Protein AF-A0AAX1NA82-F1 (afdb_monomer_lite)

Structure (mmCIF, N/CA/C/O backbone):
data_AF-A0AAX1NA82-F1
#
_entry.id   AF-A0AAX1NA82-F1
#
loop_
_atom_site.group_PDB
_atom_site.id
_atom_site.type_symbol
_atom_site.label_atom_id
_atom_site.label_alt_id
_atom_site.label_comp_id
_atom_site.label_asym_id
_atom_site.label_entity_id
_atom_site.label_seq_id
_atom_site.pdbx_PDB_ins_code
_atom_site.Cartn_x
_atom_site.Cartn_y
_atom_site.Cartn_z
_atom_site.occupancy
_atom_site.B_iso_or_equiv
_atom_site.auth_seq_id
_atom_site.auth_comp_id
_atom_site.auth_asym_id
_atom_site.auth_atom_id
_atom_site.pdbx_PDB_model_num
ATOM 1 N N . MET A 1 1 ? 18.705 -7.610 -5.217 1.00 53.19 1 MET A N 1
ATOM 2 C CA . MET A 1 1 ? 18.387 -7.081 -3.863 1.00 53.19 1 MET A CA 1
ATOM 3 C C . MET A 1 1 ? 17.719 -5.702 -3.925 1.00 53.19 1 MET A C 1
ATOM 5 O O . MET A 1 1 ? 16.653 -5.565 -3.349 1.00 53.19 1 MET A O 1
ATOM 9 N N . ILE A 1 2 ? 18.254 -4.734 -4.688 1.00 55.97 2 ILE A N 1
ATOM 10 C CA . ILE A 1 2 ? 17.677 -3.380 -4.901 1.00 55.97 2 ILE A CA 1
ATOM 11 C C . ILE A 1 2 ? 16.217 -3.419 -5.399 1.00 55.97 2 ILE A C 1
ATOM 13 O O . ILE A 1 2 ? 15.363 -2.689 -4.914 1.00 55.97 2 ILE A O 1
ATOM 17 N N . TRP A 1 3 ? 15.878 -4.344 -6.297 1.00 56.97 3 TRP A N 1
ATOM 18 C CA . TRP A 1 3 ? 14.503 -4.471 -6.796 1.00 56.97 3 TRP A CA 1
ATOM 19 C C . TRP A 1 3 ? 13.549 -5.116 -5.800 1.00 56.97 3 TRP A C 1
ATOM 21 O O . TRP A 1 3 ? 12.417 -4.676 -5.691 1.00 56.97 3 TRP A O 1
ATOM 31 N N . ALA A 1 4 ? 14.012 -6.092 -5.013 1.00 55.12 4 ALA A N 1
ATOM 32 C CA . ALA A 1 4 ? 13.252 -6.623 -3.880 1.00 55.12 4 ALA A CA 1
ATOM 33 C C . ALA A 1 4 ? 12.904 -5.511 -2.881 1.00 55.12 4 ALA A C 1
ATOM 35 O O . ALA A 1 4 ? 11.808 -5.514 -2.328 1.00 55.12 4 ALA A O 1
ATOM 36 N N . LEU A 1 5 ? 13.810 -4.540 -2.710 1.00 55.19 5 LEU A N 1
ATOM 37 C CA . LEU A 1 5 ? 13.527 -3.313 -1.980 1.00 55.19 5 LEU A CA 1
ATOM 38 C C . LEU A 1 5 ? 12.474 -2.488 -2.725 1.00 55.19 5 LEU A C 1
ATOM 40 O O . LEU A 1 5 ? 11.487 -2.162 -2.106 1.00 55.19 5 LEU A O 1
ATOM 44 N N . LEU A 1 6 ? 12.557 -2.261 -4.036 1.00 59.47 6 LEU A N 1
ATOM 45 C CA . LEU A 1 6 ? 11.527 -1.554 -4.828 1.00 59.47 6 LEU A CA 1
ATOM 46 C C . LEU A 1 6 ? 10.119 -2.197 -4.795 1.00 59.47 6 LEU A C 1
ATOM 48 O O . LEU A 1 6 ? 9.110 -1.497 -4.721 1.00 59.47 6 LEU A O 1
ATOM 52 N N . PHE A 1 7 ? 10.029 -3.527 -4.755 1.00 59.56 7 PHE A N 1
ATOM 53 C CA . PHE A 1 7 ? 8.770 -4.245 -4.518 1.00 59.56 7 PHE A CA 1
ATOM 54 C C . PHE A 1 7 ? 8.306 -4.123 -3.078 1.00 59.56 7 PHE A C 1
ATOM 56 O O . PHE A 1 7 ? 7.131 -3.846 -2.837 1.00 59.56 7 PHE A O 1
ATOM 63 N N . ALA A 1 8 ? 9.223 -4.312 -2.123 1.00 57.56 8 ALA A N 1
ATOM 64 C CA . ALA A 1 8 ? 8.934 -4.042 -0.729 1.00 57.56 8 ALA A CA 1
ATOM 65 C C . ALA A 1 8 ? 8.399 -2.620 -0.613 1.00 57.56 8 ALA A C 1
ATOM 67 O O . ALA A 1 8 ? 7.366 -2.466 -0.010 1.00 57.56 8 ALA A O 1
ATOM 68 N N . LEU A 1 9 ? 8.963 -1.637 -1.311 1.00 57.47 9 LEU A N 1
ATOM 69 C CA . LEU A 1 9 ? 8.537 -0.247 -1.323 1.00 57.47 9 LEU A CA 1
ATOM 70 C C . LEU A 1 9 ? 7.097 -0.077 -1.807 1.00 57.47 9 LEU A C 1
ATOM 72 O O . LEU A 1 9 ? 6.332 0.558 -1.105 1.00 57.47 9 LEU A O 1
ATOM 76 N N . ILE A 1 10 ? 6.643 -0.697 -2.894 1.00 59.88 10 ILE A N 1
ATOM 77 C CA . ILE A 1 10 ? 5.229 -0.594 -3.331 1.00 59.88 10 ILE A CA 1
ATOM 78 C C . ILE A 1 10 ? 4.259 -1.216 -2.299 1.00 59.88 10 ILE A C 1
ATOM 80 O O . ILE A 1 10 ? 3.172 -0.692 -2.038 1.00 59.88 10 ILE A O 1
ATOM 84 N N . PHE A 1 11 ? 4.661 -2.303 -1.635 1.00 55.28 11 PHE A N 1
ATOM 85 C CA . PHE A 1 11 ? 3.815 -3.016 -0.664 1.00 55.28 11 PHE A CA 1
ATOM 86 C C . PHE A 1 11 ? 4.025 -2.606 0.810 1.00 55.28 11 PHE A C 1
ATOM 88 O O . PHE A 1 11 ? 3.185 -2.917 1.652 1.00 55.28 11 PHE A O 1
ATOM 95 N N . SER A 1 12 ? 5.109 -1.893 1.116 1.00 48.09 12 SER A N 1
ATOM 96 C CA . SER A 1 12 ? 5.526 -1.387 2.430 1.00 48.09 12 SER A CA 1
ATOM 97 C C . SER A 1 12 ? 5.425 0.128 2.526 1.00 48.09 12 SER A C 1
ATOM 99 O O . SER A 1 12 ? 5.459 0.639 3.626 1.00 48.09 12 SER A O 1
ATOM 101 N N . SER A 1 13 ? 5.264 0.869 1.430 1.00 41.88 13 SER A N 1
ATOM 102 C CA . SER A 1 13 ? 4.823 2.276 1.446 1.00 41.88 13 SER A CA 1
ATOM 103 C C . SER A 1 13 ? 3.317 2.417 1.259 1.00 41.88 13 SER A C 1
ATOM 105 O O . SER A 1 13 ? 2.713 3.368 1.727 1.00 41.88 13 SER A O 1
ATOM 107 N N . SER A 1 14 ? 2.653 1.385 0.739 1.00 43.34 14 SER A N 1
ATOM 108 C CA . SER A 1 14 ? 1.236 1.184 1.043 1.00 43.34 14 SER A CA 1
ATOM 109 C C . SER A 1 14 ? 1.021 0.703 2.487 1.00 43.34 14 SER A C 1
ATOM 111 O O . SER A 1 14 ? -0.084 0.273 2.808 1.00 43.34 14 SER A O 1
ATOM 113 N N . SER A 1 15 ? 2.062 0.781 3.334 1.00 41.59 15 SER A N 1
ATOM 114 C CA . SER A 1 15 ? 1.953 0.919 4.780 1.00 41.59 15 SER A CA 1
ATOM 115 C C . SER A 1 15 ? 1.548 2.372 5.143 1.00 41.59 15 SER A C 1
ATOM 117 O O . SER A 1 15 ? 2.039 3.008 6.055 1.00 41.59 15 SER A O 1
ATOM 119 N N . SER A 1 16 ? 0.515 2.950 4.540 1.00 49.69 16 SER A N 1
ATOM 120 C CA . SER A 1 16 ? -0.583 3.213 5.474 1.00 49.69 16 SER A CA 1
ATOM 121 C C . SER A 1 16 ? -0.949 1.878 6.105 1.00 49.69 16 SER A C 1
ATOM 123 O O . SER A 1 16 ? -1.000 0.863 5.418 1.00 49.69 16 SER A O 1
ATOM 125 N N . THR A 1 17 ? -1.269 1.805 7.378 1.00 60.19 17 THR A N 1
ATOM 126 C CA . THR A 1 17 ? -1.859 0.581 7.929 1.00 60.19 17 THR A CA 1
ATOM 127 C C . THR A 1 17 ? -3.185 0.182 7.224 1.00 60.19 17 THR A C 1
ATOM 129 O O . THR A 1 17 ? -3.907 -0.677 7.724 1.00 60.19 17 THR A O 1
ATOM 132 N N . ASP A 1 18 ? -3.534 0.809 6.083 1.00 78.94 18 ASP A N 1
ATOM 133 C CA . ASP A 1 18 ? -4.832 0.924 5.443 1.00 78.94 18 ASP A CA 1
ATOM 134 C C . ASP A 1 18 ? -5.860 1.150 6.546 1.00 78.94 18 ASP A C 1
ATOM 136 O O . ASP A 1 18 ? -6.847 0.429 6.678 1.00 78.94 18 ASP A O 1
ATOM 140 N N . PHE A 1 19 ? -5.557 2.146 7.387 1.00 83.00 19 PHE A N 1
ATOM 141 C CA . PHE A 1 19 ? -6.346 2.561 8.541 1.00 83.00 19 PHE A CA 1
ATOM 142 C C . PHE A 1 19 ? -6.426 1.517 9.678 1.00 83.00 19 PHE A C 1
ATOM 144 O O . PHE A 1 19 ? -7.263 1.627 10.575 1.00 83.00 19 PHE A O 1
ATOM 151 N N . ALA A 1 20 ? -5.550 0.503 9.711 1.00 84.31 20 ALA A N 1
ATOM 152 C CA . ALA A 1 20 ? -5.368 -0.345 10.890 1.00 84.31 20 ALA A CA 1
ATOM 153 C C . ALA A 1 20 ? -4.587 0.391 11.988 1.00 84.31 20 ALA A C 1
ATOM 155 O O . ALA A 1 20 ? -3.364 0.446 11.993 1.00 84.31 20 ALA A O 1
ATOM 156 N N . ILE A 1 21 ? -5.299 0.894 12.986 1.00 85.69 21 ILE A N 1
ATOM 157 C CA . ILE A 1 21 ? -4.695 1.599 14.120 1.00 85.69 21 ILE A CA 1
ATOM 158 C C . ILE A 1 21 ? -3.730 0.674 14.904 1.00 85.69 21 ILE A C 1
ATOM 160 O O . ILE A 1 21 ? -4.162 -0.387 15.391 1.00 85.69 21 ILE A O 1
ATOM 164 N N . PRO A 1 22 ? -2.443 1.048 15.062 1.00 82.38 22 PRO A N 1
ATOM 165 C CA . PRO A 1 22 ? -1.499 0.338 15.921 1.00 82.38 22 PRO A CA 1
ATOM 166 C C . PRO A 1 22 ? -1.988 0.284 17.368 1.00 82.38 22 PRO A C 1
ATOM 168 O O . PRO A 1 22 ? -2.601 1.218 17.870 1.00 82.38 22 PRO A O 1
ATOM 171 N N . ASN A 1 23 ? -1.741 -0.830 18.059 1.00 86.19 23 ASN A N 1
ATOM 172 C CA . ASN A 1 23 ? -2.084 -0.992 19.478 1.00 86.19 23 ASN A CA 1
ATOM 173 C C . ASN A 1 23 ? -3.565 -0.755 19.850 1.00 86.19 23 ASN A C 1
ATOM 175 O O . ASN A 1 23 ? -3.875 -0.718 21.038 1.00 86.19 23 ASN A O 1
ATOM 179 N N . TYR A 1 24 ? -4.496 -0.697 18.886 1.00 91.56 24 TYR A N 1
ATOM 180 C CA . TYR A 1 24 ? -5.895 -0.313 19.126 1.00 91.56 24 TYR A CA 1
ATOM 181 C C . TYR A 1 24 ? -6.563 -1.080 20.275 1.00 91.56 24 TYR A C 1
ATOM 183 O O . TYR A 1 24 ? -7.176 -0.480 21.148 1.00 91.56 24 TYR A O 1
ATOM 191 N N . GLN A 1 25 ? -6.359 -2.399 20.357 1.00 93.94 25 GLN A N 1
ATOM 192 C CA . GLN A 1 25 ? -6.894 -3.207 21.459 1.00 93.94 25 GLN A CA 1
ATOM 193 C C . GLN A 1 25 ? -6.395 -2.752 22.838 1.00 93.94 25 GLN A C 1
ATOM 195 O O . GLN A 1 25 ? -7.177 -2.650 23.774 1.00 93.94 25 GLN A O 1
ATOM 200 N N . LYS A 1 26 ? -5.106 -2.422 22.952 1.00 95.19 26 LYS A N 1
ATOM 201 C CA . LYS A 1 26 ? -4.508 -1.916 24.192 1.00 95.19 26 LYS A CA 1
ATOM 202 C C . LYS A 1 26 ? -5.061 -0.536 24.552 1.00 95.19 26 LYS A C 1
ATOM 204 O O . LYS A 1 26 ? -5.224 -0.250 25.735 1.00 95.19 26 LYS A O 1
ATOM 209 N N . ILE A 1 27 ? -5.347 0.304 23.553 1.00 95.00 27 ILE A N 1
ATOM 210 C CA . ILE A 1 27 ? -6.001 1.605 23.752 1.00 95.00 27 ILE A CA 1
ATOM 211 C C . ILE A 1 27 ? -7.407 1.380 24.325 1.00 95.00 27 ILE A C 1
ATOM 213 O O . ILE A 1 27 ? -7.721 1.902 25.393 1.00 95.00 27 ILE A O 1
ATOM 217 N N . ILE A 1 28 ? -8.209 0.516 23.696 1.00 96.50 28 ILE A N 1
ATOM 218 C CA . ILE A 1 28 ? -9.555 0.156 24.170 1.00 96.50 28 ILE A CA 1
ATOM 219 C C . ILE A 1 28 ? -9.528 -0.410 25.594 1.00 96.50 28 ILE A C 1
ATOM 221 O O . ILE A 1 28 ? -10.299 0.023 26.451 1.00 96.50 28 ILE A O 1
ATOM 225 N N . ASP A 1 29 ? -8.617 -1.339 25.881 1.00 96.25 29 ASP A N 1
ATOM 226 C CA . ASP A 1 29 ? -8.523 -1.975 27.195 1.00 96.25 29 ASP A CA 1
ATOM 227 C C . ASP A 1 29 ? -8.198 -0.980 28.318 1.00 96.25 29 ASP A C 1
ATOM 229 O O . ASP A 1 29 ? -8.607 -1.201 29.462 1.00 96.25 29 ASP A O 1
ATOM 233 N N . LYS A 1 30 ? -7.503 0.118 28.003 1.00 96.25 30 LYS A N 1
ATOM 234 C CA . LYS A 1 30 ? -7.173 1.185 28.954 1.00 96.25 30 LYS A CA 1
ATOM 235 C C . LYS A 1 30 ? -8.272 2.234 29.099 1.00 96.25 30 LYS A C 1
ATOM 237 O O . LYS A 1 30 ? -8.481 2.706 30.209 1.00 96.25 30 LYS A O 1
ATOM 242 N N . LYS A 1 31 ? -8.897 2.646 27.992 1.00 96.06 31 LYS A N 1
ATOM 243 C CA . LYS A 1 31 ? -9.733 3.858 27.945 1.00 96.06 31 LYS A CA 1
ATOM 244 C C . LYS A 1 31 ? -11.232 3.586 28.057 1.00 96.06 31 LYS A C 1
ATOM 246 O O . LYS A 1 31 ? -11.957 4.484 28.451 1.00 96.06 31 LYS A O 1
ATOM 251 N N . VAL A 1 32 ? -11.695 2.374 27.737 1.00 96.06 32 VAL A N 1
ATOM 252 C CA . VAL A 1 32 ? -13.108 1.999 27.902 1.00 96.06 32 VAL A CA 1
ATOM 253 C C . VAL A 1 32 ? -13.325 1.448 29.307 1.00 96.06 32 VAL A C 1
ATOM 255 O O . VAL A 1 32 ? -12.696 0.459 29.702 1.00 96.06 32 VAL A O 1
ATOM 258 N N . GLU A 1 33 ? -14.227 2.048 30.074 1.00 93.88 33 GLU A N 1
ATOM 259 C CA . GLU A 1 33 ? -14.462 1.663 31.470 1.00 93.88 33 GLU A CA 1
ATOM 260 C C . GLU A 1 33 ? -15.417 0.472 31.571 1.00 93.88 33 GLU A C 1
ATOM 262 O O . GLU A 1 33 ? -15.193 -0.487 32.323 1.00 93.88 33 GLU A O 1
ATOM 267 N N . ASN A 1 34 ? -16.481 0.490 30.764 1.00 96.06 34 ASN A N 1
ATOM 268 C CA . ASN A 1 34 ? -17.522 -0.523 30.821 1.00 96.06 34 ASN A CA 1
ATOM 269 C C . ASN A 1 34 ? -17.000 -1.894 30.349 1.00 96.06 34 ASN A C 1
ATOM 271 O O . ASN A 1 34 ? -16.662 -2.102 29.182 1.00 96.06 34 ASN A O 1
ATOM 275 N N . LYS A 1 35 ? -17.004 -2.885 31.253 1.00 95.56 35 LYS A N 1
ATOM 276 C CA . LYS A 1 35 ? -16.532 -4.252 30.962 1.00 95.56 35 LYS A CA 1
ATOM 277 C C . LYS A 1 35 ? -17.305 -4.944 29.830 1.00 95.56 35 LYS A C 1
ATOM 279 O O . LYS A 1 35 ? -16.706 -5.725 29.091 1.00 95.56 35 LYS A O 1
ATOM 284 N N . LYS A 1 36 ? -18.616 -4.699 29.691 1.00 96.44 36 LYS A N 1
ATOM 285 C CA . LYS A 1 36 ? -19.433 -5.282 28.611 1.00 96.44 36 LYS A CA 1
ATOM 286 C C . LYS A 1 36 ? -19.079 -4.646 27.267 1.00 96.44 36 LYS A C 1
ATOM 288 O O . LYS A 1 36 ? -18.817 -5.395 26.328 1.00 96.44 36 LYS A O 1
ATOM 293 N N . SER A 1 37 ? -18.986 -3.316 27.205 1.00 96.31 37 SER A N 1
ATOM 294 C CA . SER A 1 37 ? -18.540 -2.584 26.010 1.00 96.31 37 SER A CA 1
ATOM 295 C C . SER A 1 37 ? -17.151 -3.031 25.570 1.00 96.31 37 SER A C 1
ATOM 297 O O . SER A 1 37 ? -16.966 -3.454 24.434 1.00 96.31 37 SER A O 1
ATOM 299 N N . LYS A 1 38 ? -16.192 -3.077 26.501 1.00 97.00 38 LYS A N 1
ATOM 300 C CA . LYS A 1 38 ? -14.829 -3.565 26.248 1.00 97.00 38 LYS A CA 1
ATOM 301 C C . LYS A 1 38 ? -14.812 -4.976 25.663 1.00 97.00 38 LYS A C 1
ATOM 303 O O . LYS A 1 38 ? -14.117 -5.234 24.685 1.00 97.00 38 LYS A O 1
ATOM 308 N N . LYS A 1 39 ? -15.607 -5.899 26.219 1.00 97.06 39 LYS A N 1
ATOM 309 C CA . LYS A 1 39 ? -15.721 -7.271 25.696 1.00 97.06 39 LYS A CA 1
ATOM 310 C C . LYS A 1 39 ? -16.318 -7.301 24.283 1.00 97.06 39 LYS A C 1
ATOM 312 O O . LYS A 1 39 ? -15.847 -8.086 23.462 1.00 97.06 39 LYS A O 1
ATOM 317 N N . ALA A 1 40 ? -17.324 -6.471 24.002 1.00 97.25 40 ALA A N 1
ATOM 318 C CA . ALA A 1 40 ? -17.931 -6.361 22.676 1.00 97.25 40 ALA A CA 1
ATOM 319 C C . ALA A 1 40 ? -16.927 -5.827 21.641 1.00 97.25 40 ALA A C 1
ATOM 321 O O . ALA A 1 40 ? -16.701 -6.475 20.620 1.00 97.25 40 ALA A O 1
ATOM 322 N N . ILE A 1 41 ? -16.229 -4.734 21.956 1.00 97.00 41 ILE A N 1
ATOM 323 C CA . ILE A 1 41 ? -15.194 -4.146 21.094 1.00 97.00 41 ILE A CA 1
ATOM 324 C C . ILE A 1 41 ? -14.053 -5.140 20.850 1.00 97.00 41 ILE A C 1
ATOM 326 O O . ILE A 1 41 ? -13.642 -5.367 19.715 1.00 97.00 41 ILE A O 1
ATOM 330 N N . ASN A 1 42 ? -13.575 -5.819 21.895 1.00 96.06 42 ASN A N 1
ATOM 331 C CA . ASN A 1 42 ? -12.511 -6.814 21.764 1.00 96.06 42 ASN A CA 1
ATOM 332 C C . ASN A 1 42 ? -12.899 -7.992 20.859 1.00 96.06 42 ASN A C 1
ATOM 334 O O . ASN A 1 42 ? -12.029 -8.551 20.184 1.00 96.06 42 ASN A O 1
ATOM 338 N N . LYS A 1 43 ? -14.188 -8.350 20.798 1.00 96.12 43 LYS A N 1
ATOM 339 C CA . LYS A 1 43 ? -14.696 -9.334 19.836 1.00 96.12 43 LYS A CA 1
ATOM 340 C C . LYS A 1 43 ? -14.600 -8.803 18.401 1.00 96.12 43 LYS A C 1
ATOM 342 O O . LYS A 1 43 ? -14.031 -9.497 17.562 1.00 96.12 43 LYS A O 1
ATOM 347 N N . ILE A 1 44 ? -15.045 -7.568 18.153 1.00 96.25 44 ILE A N 1
ATOM 348 C CA . ILE A 1 44 ? -14.948 -6.893 16.842 1.00 96.25 44 ILE A CA 1
ATOM 349 C C . ILE A 1 44 ? -13.485 -6.837 16.369 1.00 96.25 44 ILE A C 1
ATOM 351 O O . ILE A 1 44 ? -13.166 -7.210 15.240 1.00 96.25 44 ILE A O 1
ATOM 355 N N . ILE A 1 45 ? -12.563 -6.444 17.254 1.00 94.62 45 ILE A N 1
ATOM 356 C CA . ILE A 1 45 ? -11.126 -6.393 16.947 1.00 94.62 45 ILE A CA 1
ATOM 357 C C . ILE A 1 45 ? -10.578 -7.789 16.613 1.00 94.62 45 ILE A C 1
ATOM 359 O O . ILE A 1 45 ? -9.769 -7.935 15.694 1.00 94.62 45 ILE A O 1
ATOM 363 N N . SER A 1 46 ? -10.992 -8.821 17.353 1.00 93.56 46 SER A N 1
ATOM 364 C CA . SER A 1 46 ? -10.558 -10.204 17.123 1.00 93.56 46 SER A CA 1
ATOM 365 C C . SER A 1 46 ? -11.028 -10.745 15.769 1.00 93.56 46 SER A C 1
ATOM 367 O O . SER A 1 46 ? -10.252 -11.383 15.056 1.00 93.56 46 SER A O 1
ATOM 369 N N . GLU A 1 47 ? -12.269 -10.450 15.381 1.00 91.81 47 GLU A N 1
ATOM 370 C CA . GLU A 1 47 ? -12.802 -10.783 14.056 1.00 91.81 47 GLU A CA 1
ATOM 371 C C . GLU A 1 47 ? -11.985 -10.089 12.959 1.00 91.81 47 GLU A C 1
ATOM 373 O O . GLU A 1 47 ? -11.479 -10.756 12.054 1.00 91.81 47 GLU A O 1
ATOM 378 N N . GLY A 1 48 ? -11.726 -8.785 13.110 1.00 89.75 48 GLY A N 1
ATOM 379 C CA . GLY A 1 48 ? -10.851 -8.030 12.213 1.00 89.75 48 GLY A CA 1
ATOM 380 C C . GLY A 1 48 ? -9.455 -8.647 12.079 1.00 89.75 48 GLY A C 1
ATOM 381 O O . GLY A 1 48 ? -8.960 -8.817 10.967 1.00 89.75 48 GLY A O 1
ATOM 382 N N . LYS A 1 49 ? -8.822 -9.067 13.184 1.00 88.25 49 LYS A N 1
ATOM 383 C CA . LYS A 1 49 ? -7.497 -9.722 13.164 1.00 88.25 49 LYS A CA 1
ATOM 384 C C . LYS A 1 49 ? -7.463 -10.974 12.281 1.00 88.25 49 LYS A C 1
ATOM 386 O O . LYS A 1 49 ? -6.449 -11.206 11.622 1.00 88.25 49 LYS A O 1
ATOM 391 N N . SER A 1 50 ? -8.531 -11.771 12.259 1.00 88.19 50 SER A N 1
ATOM 392 C CA . SER A 1 50 ? -8.615 -12.957 11.396 1.00 88.19 50 SER A CA 1
ATOM 393 C C . SER A 1 50 ? -8.617 -12.574 9.915 1.00 88.19 50 SER A C 1
ATOM 395 O O . SER A 1 50 ? -7.816 -13.120 9.154 1.00 88.19 50 SER A O 1
ATOM 397 N N . TYR A 1 51 ? -9.406 -11.565 9.532 1.00 88.44 51 TYR A N 1
ATOM 398 C CA . TYR A 1 51 ? -9.398 -11.018 8.169 1.00 88.44 51 TYR A CA 1
ATOM 399 C C . TYR A 1 51 ? -8.027 -10.459 7.776 1.00 88.44 51 TYR A C 1
ATOM 401 O O . TYR A 1 51 ? -7.522 -10.766 6.698 1.00 88.44 51 TYR A O 1
ATOM 409 N N . ARG A 1 52 ? -7.360 -9.709 8.668 1.00 85.75 52 ARG A N 1
ATOM 410 C CA . ARG A 1 52 ? -6.017 -9.161 8.392 1.00 85.75 52 ARG A CA 1
ATOM 411 C C . ARG A 1 52 ? -4.988 -10.258 8.102 1.00 85.75 52 ARG A C 1
ATOM 413 O O . ARG A 1 52 ? -4.162 -10.104 7.205 1.00 85.75 52 ARG A O 1
ATOM 420 N N . LYS A 1 53 ? -5.044 -11.383 8.827 1.00 87.00 53 LYS A N 1
ATOM 421 C CA . LYS A 1 53 ? -4.169 -12.543 8.575 1.00 87.00 53 LYS A CA 1
ATOM 422 C C . LYS A 1 53 ? -4.429 -13.173 7.208 1.00 87.00 53 LYS A C 1
ATOM 424 O O . LYS A 1 53 ? -3.486 -13.596 6.542 1.00 87.00 53 LYS A O 1
ATOM 429 N N . GLU A 1 54 ? -5.688 -13.272 6.793 1.00 88.62 54 GLU A N 1
ATOM 430 C CA . GLU A 1 54 ? -6.035 -13.793 5.470 1.00 88.62 54 GLU A CA 1
ATOM 431 C C . GLU A 1 54 ? -5.579 -12.845 4.356 1.00 88.62 54 GLU A C 1
ATOM 433 O O . GLU A 1 54 ? -4.941 -13.288 3.397 1.00 88.62 54 GLU A O 1
ATOM 438 N N . TYR A 1 55 ? -5.815 -11.543 4.528 1.00 89.75 55 TYR A N 1
ATOM 439 C CA . TYR A 1 55 ? -5.317 -10.505 3.633 1.00 89.75 55 TYR A CA 1
ATOM 440 C C . TYR A 1 55 ? -3.804 -10.621 3.432 1.00 89.75 55 TYR A C 1
ATOM 442 O O . TYR A 1 55 ? -3.358 -10.683 2.293 1.00 89.75 55 TYR A O 1
ATOM 450 N N . GLN A 1 56 ? -3.007 -10.751 4.500 1.00 84.94 56 GLN A N 1
ATOM 451 C CA . GLN A 1 56 ? -1.546 -10.873 4.384 1.00 84.94 56 GLN A CA 1
ATOM 452 C C . GLN A 1 56 ? -1.118 -12.061 3.508 1.00 84.94 56 GLN A C 1
ATOM 454 O O . GLN A 1 56 ? -0.169 -11.954 2.729 1.00 84.94 56 GLN A O 1
ATOM 459 N N . LYS A 1 57 ? -1.837 -13.190 3.583 1.00 86.56 57 LYS A N 1
ATOM 460 C CA . LYS A 1 57 ? -1.580 -14.353 2.719 1.00 86.56 57 LYS A CA 1
ATOM 461 C C . LYS A 1 57 ? -1.895 -14.048 1.256 1.00 86.56 57 LYS A C 1
ATOM 463 O O . LYS A 1 57 ? -1.111 -14.422 0.385 1.00 86.56 57 LYS A O 1
ATOM 468 N N . LYS A 1 58 ? -3.031 -13.397 0.980 1.00 89.38 58 LYS A N 1
ATOM 469 C CA . LYS A 1 58 ? -3.429 -12.994 -0.379 1.00 89.38 58 LYS A CA 1
ATOM 470 C C . LYS A 1 58 ? -2.465 -11.944 -0.939 1.00 89.38 58 LYS A C 1
ATOM 472 O O . LYS A 1 58 ? -1.973 -12.118 -2.048 1.00 89.38 58 LYS A O 1
ATOM 477 N N . ALA A 1 59 ? -2.118 -10.933 -0.147 1.00 85.25 59 ALA A N 1
ATOM 478 C CA . ALA A 1 59 ? -1.223 -9.844 -0.522 1.00 85.25 59 ALA A CA 1
ATOM 479 C C . ALA A 1 59 ? 0.152 -10.383 -0.913 1.00 85.25 59 ALA A C 1
ATOM 481 O O . ALA A 1 59 ? 0.628 -10.075 -1.997 1.00 85.25 59 ALA A O 1
ATOM 482 N N . LYS A 1 60 ? 0.725 -11.300 -0.118 1.00 83.62 60 LYS A N 1
ATOM 483 C CA . LYS A 1 60 ? 1.992 -11.965 -0.459 1.00 83.62 60 LYS A CA 1
ATOM 484 C C . LYS A 1 60 ? 1.944 -12.658 -1.826 1.00 83.62 60 LYS A C 1
ATOM 486 O O . LYS A 1 60 ? 2.907 -12.578 -2.583 1.00 83.62 60 LYS A O 1
ATOM 491 N N . LYS A 1 61 ? 0.834 -13.326 -2.165 1.00 86.69 61 LYS A N 1
ATOM 492 C CA . LYS A 1 61 ? 0.669 -13.953 -3.487 1.00 86.69 61 LYS A CA 1
ATOM 493 C C . LYS A 1 61 ? 0.634 -12.911 -4.604 1.00 86.69 61 LYS A C 1
ATOM 495 O O . LYS A 1 61 ? 1.321 -13.101 -5.601 1.00 86.69 61 LYS A O 1
ATOM 500 N N . GLN A 1 62 ? -0.117 -11.822 -4.423 1.00 87.31 62 GLN A N 1
ATOM 501 C CA . GLN A 1 62 ? -0.193 -10.762 -5.432 1.00 87.31 62 GLN A CA 1
ATOM 502 C C . GLN A 1 62 ? 1.148 -10.040 -5.608 1.00 87.31 62 GLN A C 1
ATOM 504 O O . GLN A 1 62 ? 1.555 -9.788 -6.735 1.00 87.31 62 GLN A O 1
ATOM 509 N N . THR A 1 63 ? 1.879 -9.785 -4.520 1.00 82.94 63 THR A N 1
ATOM 510 C CA . THR A 1 63 ? 3.239 -9.229 -4.563 1.00 82.94 63 THR A CA 1
ATOM 511 C C . THR A 1 63 ? 4.186 -10.116 -5.358 1.00 82.94 63 THR A C 1
ATOM 513 O O . THR A 1 63 ? 4.876 -9.627 -6.248 1.00 82.94 63 THR A O 1
ATOM 516 N N . ASN A 1 64 ? 4.185 -11.424 -5.088 1.00 83.56 64 ASN A N 1
ATOM 517 C CA . ASN A 1 64 ? 5.026 -12.371 -5.818 1.00 83.56 64 ASN A CA 1
ATOM 518 C C . ASN A 1 64 ? 4.664 -12.427 -7.309 1.00 83.56 64 ASN A C 1
ATOM 520 O O . ASN A 1 64 ? 5.551 -12.542 -8.149 1.00 83.56 64 ASN A O 1
ATOM 524 N N . LEU A 1 65 ? 3.373 -12.344 -7.645 1.00 88.69 65 LEU A N 1
ATOM 525 C CA . LEU A 1 65 ? 2.917 -12.378 -9.032 1.00 88.69 65 LEU A CA 1
ATOM 526 C C . LEU A 1 65 ? 3.259 -11.085 -9.785 1.00 88.69 65 LEU A C 1
ATOM 528 O O . LEU A 1 65 ? 3.752 -11.154 -10.907 1.00 88.69 65 LEU A O 1
ATOM 532 N N . LEU A 1 66 ? 3.073 -9.920 -9.155 1.00 88.12 66 LEU A N 1
ATOM 533 C CA . LEU A 1 66 ? 3.497 -8.634 -9.716 1.00 88.12 66 LEU A CA 1
ATOM 534 C C . LEU A 1 66 ? 5.010 -8.619 -9.965 1.00 88.12 66 LEU A C 1
ATOM 536 O O . LEU A 1 66 ? 5.460 -8.169 -11.017 1.00 88.12 66 LEU A O 1
ATOM 540 N N . HIS A 1 67 ? 5.791 -9.156 -9.022 1.00 84.56 67 HIS A N 1
ATOM 541 C CA . HIS A 1 67 ? 7.236 -9.312 -9.180 1.00 84.56 67 HIS A CA 1
ATOM 542 C C . HIS A 1 67 ? 7.590 -10.224 -10.347 1.00 84.56 67 HIS A C 1
ATOM 544 O O . HIS A 1 67 ? 8.387 -9.830 -11.197 1.00 84.56 67 HIS A O 1
ATOM 550 N N . LEU A 1 68 ? 6.962 -11.397 -10.434 1.00 87.62 68 LEU A N 1
ATOM 551 C CA . LEU A 1 68 ? 7.168 -12.326 -11.542 1.00 87.62 68 LEU A CA 1
ATOM 552 C C . LEU A 1 68 ? 6.909 -11.658 -12.898 1.00 87.62 68 LEU A C 1
ATOM 554 O O . LEU A 1 68 ? 7.715 -11.815 -13.816 1.00 87.62 68 LEU A O 1
ATOM 558 N N . TYR A 1 69 ? 5.820 -10.897 -13.025 1.00 90.94 69 TYR A N 1
ATOM 559 C CA . TYR A 1 69 ? 5.516 -10.190 -14.266 1.00 90.94 69 TYR A CA 1
ATOM 560 C C . TYR A 1 69 ? 6.556 -9.121 -14.580 1.00 90.94 69 TYR A C 1
ATOM 562 O O . TYR A 1 69 ? 7.074 -9.084 -15.692 1.00 90.94 69 TYR A O 1
ATOM 570 N N . PHE A 1 70 ? 6.961 -8.322 -13.600 1.00 88.44 70 PHE A N 1
ATOM 571 C CA . PHE A 1 70 ? 7.952 -7.278 -13.836 1.00 88.44 70 PHE A CA 1
ATOM 572 C C . PHE A 1 70 ? 9.316 -7.803 -14.286 1.00 88.44 70 PHE A C 1
ATOM 574 O O . PHE A 1 70 ? 9.977 -7.154 -15.090 1.00 88.44 70 PHE A O 1
ATOM 581 N N . VAL A 1 71 ? 9.758 -8.963 -13.795 1.00 85.50 71 VAL A N 1
ATOM 582 C CA . VAL A 1 71 ? 11.061 -9.534 -14.189 1.00 85.50 71 VAL A CA 1
ATOM 583 C C . VAL A 1 71 ? 11.003 -10.354 -15.476 1.00 85.50 71 VAL A C 1
ATOM 585 O O . VAL A 1 71 ? 12.043 -10.729 -16.018 1.00 85.50 71 VAL A O 1
ATOM 588 N N . THR A 1 72 ? 9.801 -10.628 -15.978 1.00 89.12 72 THR A N 1
ATOM 589 C CA . THR A 1 72 ? 9.584 -11.378 -17.213 1.00 89.12 72 THR A CA 1
ATOM 590 C C . THR A 1 72 ? 9.442 -10.400 -18.375 1.00 89.12 72 THR A C 1
ATOM 592 O O . THR A 1 72 ? 8.425 -9.729 -18.481 1.00 89.12 72 THR A O 1
ATOM 595 N N . ASN A 1 73 ? 10.427 -10.353 -19.279 1.00 88.69 73 ASN A N 1
ATOM 596 C CA . ASN A 1 73 ? 10.415 -9.483 -20.472 1.00 88.69 73 ASN A CA 1
ATOM 597 C C . ASN A 1 73 ? 9.116 -9.619 -21.290 1.00 88.69 73 ASN A C 1
ATOM 599 O O . ASN A 1 73 ? 8.556 -8.643 -21.764 1.00 88.69 73 ASN A O 1
ATOM 603 N N . LYS A 1 74 ? 8.606 -10.850 -21.410 1.00 92.69 74 LYS A N 1
ATOM 604 C CA . LYS A 1 74 ? 7.418 -11.177 -22.214 1.00 92.69 74 LYS A CA 1
ATOM 605 C C . LYS A 1 74 ? 6.085 -10.905 -21.510 1.00 92.69 74 LYS A C 1
ATOM 607 O O . LYS A 1 74 ? 5.051 -11.365 -21.996 1.00 92.69 74 LYS A O 1
ATOM 612 N N . SER A 1 75 ? 6.093 -10.249 -20.353 1.00 94.88 75 SER A N 1
ATOM 613 C CA . SER A 1 75 ? 4.849 -9.880 -19.688 1.00 94.88 75 SER A CA 1
ATOM 614 C C . SER A 1 75 ? 4.053 -8.912 -20.549 1.00 94.88 75 SER A C 1
ATOM 616 O O . SER A 1 75 ? 4.596 -8.053 -21.232 1.00 94.88 75 SER A O 1
ATOM 618 N N . THR A 1 76 ? 2.740 -9.071 -20.527 1.00 96.75 76 THR A N 1
ATOM 619 C CA . THR A 1 76 ? 1.814 -8.284 -21.341 1.00 96.75 76 THR A CA 1
ATOM 620 C C . THR A 1 76 ? 1.129 -7.223 -20.502 1.00 96.75 76 THR A C 1
ATOM 622 O O . THR A 1 76 ? 0.945 -7.387 -19.294 1.00 96.75 76 THR A O 1
ATOM 625 N N . GLU A 1 77 ? 0.684 -6.149 -21.149 1.00 96.12 77 GLU A N 1
ATOM 626 C CA . GLU A 1 77 ? -0.103 -5.117 -20.478 1.00 96.12 77 GLU A CA 1
ATOM 627 C C . GLU A 1 77 ? -1.337 -5.692 -19.775 1.00 96.12 77 GLU A C 1
ATOM 629 O O . GLU A 1 77 ? -1.601 -5.351 -18.628 1.00 96.12 77 GLU A O 1
ATOM 634 N N . VAL A 1 78 ? -2.013 -6.653 -20.412 1.00 97.44 78 VAL A N 1
ATOM 635 C CA . VAL A 1 78 ? -3.195 -7.335 -19.864 1.00 97.44 78 VAL A CA 1
ATOM 636 C C . VAL A 1 78 ? -2.874 -8.088 -18.567 1.00 97.44 78 VAL A C 1
ATOM 638 O O . VAL A 1 78 ? -3.679 -8.090 -17.634 1.00 97.44 78 VAL A O 1
ATOM 641 N N . GLN A 1 79 ? -1.695 -8.716 -18.471 1.00 96.69 79 GLN A N 1
ATOM 642 C CA . GLN A 1 79 ? -1.254 -9.368 -17.233 1.00 96.69 79 GLN A CA 1
ATOM 643 C C . GLN A 1 79 ? -1.047 -8.351 -16.110 1.00 96.69 79 GLN A C 1
ATOM 645 O O . GLN A 1 79 ? -1.471 -8.614 -14.983 1.00 96.69 79 GLN A O 1
ATOM 650 N N . PHE A 1 80 ? -0.451 -7.194 -16.422 1.00 95.19 80 PHE A N 1
ATOM 651 C CA . PHE A 1 80 ? -0.309 -6.090 -15.474 1.00 95.19 80 PHE A CA 1
ATOM 652 C C . PHE A 1 80 ? -1.667 -5.532 -15.036 1.00 95.19 80 PHE A C 1
ATOM 654 O O . PHE A 1 80 ? -1.929 -5.452 -13.841 1.00 95.19 80 PHE A O 1
ATOM 661 N N . ASP A 1 81 ? -2.569 -5.229 -15.964 1.00 96.56 81 ASP A N 1
ATOM 662 C CA . ASP A 1 81 ? -3.880 -4.647 -15.645 1.00 96.56 81 ASP A CA 1
ATOM 663 C C . ASP A 1 81 ? -4.718 -5.583 -14.760 1.00 96.56 81 ASP A C 1
ATOM 665 O O . ASP A 1 81 ? -5.379 -5.154 -13.807 1.00 96.56 81 ASP A O 1
ATOM 669 N N . SER A 1 82 ? -4.628 -6.893 -15.015 1.00 96.25 82 SER A N 1
ATOM 670 C CA . SER A 1 82 ? -5.273 -7.916 -14.193 1.00 96.25 82 SER A CA 1
ATOM 671 C C . SER A 1 82 ? -4.711 -7.957 -12.767 1.00 96.25 82 SER A C 1
ATOM 673 O O . SER A 1 82 ? -5.481 -7.944 -11.801 1.00 96.25 82 SER A O 1
ATOM 675 N N . ILE A 1 83 ? -3.381 -7.981 -12.596 1.00 94.00 83 ILE A N 1
ATOM 676 C CA . ILE A 1 83 ? -2.780 -8.017 -11.253 1.00 94.00 83 ILE A CA 1
ATOM 677 C C . ILE A 1 83 ? -2.995 -6.704 -10.494 1.00 94.00 83 ILE A C 1
ATOM 679 O O . ILE A 1 83 ? -3.269 -6.743 -9.296 1.00 94.00 83 ILE A O 1
ATOM 683 N N . ILE A 1 84 ? -2.946 -5.560 -11.179 1.00 93.38 84 ILE A N 1
ATOM 684 C CA . ILE A 1 84 ? -3.203 -4.236 -10.599 1.00 93.38 84 ILE A CA 1
ATOM 685 C C . ILE A 1 84 ? -4.628 -4.177 -10.055 1.00 93.38 84 ILE A C 1
ATOM 687 O O . ILE A 1 84 ? -4.819 -3.845 -8.886 1.00 93.38 84 ILE A O 1
ATOM 691 N N . THR A 1 85 ? -5.614 -4.599 -10.849 1.00 95.25 85 THR A N 1
ATOM 692 C CA . THR A 1 85 ? -7.018 -4.664 -10.419 1.00 95.25 85 THR A CA 1
ATOM 693 C C . THR A 1 85 ? -7.183 -5.544 -9.176 1.00 95.25 85 THR A C 1
ATOM 695 O O . THR A 1 85 ? -7.820 -5.142 -8.203 1.00 95.25 85 THR A O 1
ATOM 698 N N . ASN A 1 86 ? -6.553 -6.724 -9.156 1.00 93.75 86 ASN A N 1
ATOM 699 C CA . ASN A 1 86 ? -6.598 -7.625 -8.002 1.00 93.75 86 ASN A CA 1
ATOM 700 C C . ASN A 1 86 ? -5.952 -7.018 -6.746 1.00 93.75 86 ASN A C 1
ATOM 702 O O . ASN A 1 86 ? -6.454 -7.223 -5.640 1.00 93.75 86 ASN A O 1
ATOM 706 N N . ILE A 1 87 ? -4.844 -6.285 -6.895 1.00 90.88 87 ILE A N 1
ATOM 707 C CA . ILE A 1 87 ? -4.187 -5.585 -5.783 1.00 90.88 87 ILE A CA 1
ATOM 708 C C . ILE A 1 87 ? -5.094 -4.480 -5.239 1.00 90.88 87 ILE A C 1
ATOM 710 O O . ILE A 1 87 ? -5.267 -4.407 -4.023 1.00 90.88 87 ILE A O 1
ATOM 714 N N . LEU A 1 88 ? -5.688 -3.659 -6.112 1.00 91.00 88 LEU A N 1
ATOM 715 C CA . LEU A 1 88 ? -6.589 -2.569 -5.726 1.00 91.00 88 LEU A CA 1
ATOM 716 C C . LEU A 1 88 ? -7.808 -3.091 -4.957 1.00 91.00 88 LEU A C 1
ATOM 718 O O . LEU A 1 88 ? -8.085 -2.603 -3.863 1.00 91.00 88 LEU A O 1
ATOM 722 N N . LEU A 1 89 ? -8.466 -4.138 -5.466 1.00 92.56 89 LEU A N 1
ATOM 723 C CA . LEU A 1 89 ? -9.601 -4.780 -4.791 1.00 92.56 89 LEU A CA 1
ATOM 724 C C . LEU A 1 89 ? -9.212 -5.339 -3.418 1.00 92.56 89 LEU A C 1
ATOM 726 O O . LEU A 1 89 ? -9.922 -5.148 -2.433 1.00 92.56 89 LEU A O 1
ATOM 730 N N . LEU A 1 90 ? -8.063 -6.013 -3.331 1.00 90.81 90 LEU A N 1
ATOM 731 C CA . LEU A 1 90 ? -7.599 -6.608 -2.081 1.00 90.81 90 LEU A CA 1
ATOM 732 C C . LEU A 1 90 ? -7.246 -5.537 -1.032 1.00 90.81 90 LEU A C 1
ATOM 734 O O . LEU A 1 90 ? -7.530 -5.707 0.156 1.00 90.81 90 LEU A O 1
ATOM 738 N N . LYS A 1 91 ? -6.618 -4.439 -1.463 1.00 88.81 91 LYS A N 1
ATOM 739 C CA . LYS A 1 91 ? -6.276 -3.287 -0.617 1.00 88.81 91 LYS A CA 1
ATOM 740 C C . LYS A 1 91 ? -7.519 -2.547 -0.136 1.00 88.81 91 LYS A C 1
ATOM 742 O O . LYS A 1 91 ? -7.599 -2.197 1.040 1.00 88.81 91 LYS A O 1
ATOM 747 N N . GLU A 1 92 ? -8.502 -2.371 -1.008 1.00 91.06 92 GLU A N 1
ATOM 748 C CA . GLU A 1 92 ? -9.806 -1.819 -0.654 1.00 91.06 92 GLU A CA 1
ATOM 749 C C . GLU A 1 92 ? -10.520 -2.666 0.397 1.00 91.06 92 GLU A C 1
ATOM 751 O O . GLU A 1 92 ? -10.913 -2.147 1.438 1.00 91.06 92 GLU A O 1
ATOM 756 N N . GLU A 1 93 ? -10.627 -3.977 0.185 1.00 90.38 93 GLU A N 1
ATOM 757 C CA . GLU A 1 93 ? -11.276 -4.888 1.133 1.00 90.38 93 GLU A CA 1
ATOM 758 C C . GLU A 1 93 ? -10.620 -4.815 2.526 1.00 90.38 93 GLU A C 1
ATOM 760 O O . GLU A 1 93 ? -11.301 -4.756 3.559 1.00 90.38 93 GLU A O 1
ATOM 765 N N . TYR A 1 94 ? -9.287 -4.744 2.564 1.00 90.56 94 TYR A N 1
ATOM 766 C CA . TYR A 1 94 ? -8.520 -4.578 3.797 1.00 90.56 94 TYR A CA 1
ATOM 767 C C . TYR A 1 94 ? -8.811 -3.242 4.492 1.00 90.56 94 TYR A C 1
ATOM 769 O O . TYR A 1 94 ? -9.082 -3.214 5.697 1.00 90.56 94 TYR A O 1
ATOM 777 N N . ARG A 1 95 ? -8.833 -2.147 3.729 1.00 90.38 95 ARG A N 1
ATOM 778 C CA . ARG A 1 95 ? -9.152 -0.801 4.214 1.00 90.38 95 ARG A CA 1
ATOM 779 C C . ARG A 1 95 ? -10.560 -0.708 4.784 1.00 90.38 95 ARG A C 1
ATOM 781 O O . ARG A 1 95 ? -10.747 -0.249 5.911 1.00 90.38 95 ARG A O 1
ATOM 788 N N . LEU A 1 96 ? -11.544 -1.201 4.036 1.00 91.00 96 LEU A N 1
ATOM 789 C CA . LEU A 1 96 ? -12.943 -1.249 4.453 1.00 91.00 96 LEU A CA 1
ATOM 790 C C . LEU A 1 96 ? -13.100 -2.066 5.735 1.00 91.00 96 LEU A C 1
ATOM 792 O O . LEU A 1 96 ? -13.817 -1.653 6.643 1.00 91.00 96 LEU A O 1
ATOM 796 N N . THR A 1 97 ? -12.398 -3.195 5.852 1.00 91.25 97 THR A N 1
ATOM 797 C CA . THR A 1 97 ? -12.401 -4.005 7.078 1.00 91.25 97 THR A CA 1
ATOM 798 C C . THR A 1 97 ? -11.893 -3.205 8.277 1.00 91.25 97 THR A C 1
ATOM 800 O O . THR A 1 97 ? -12.522 -3.217 9.335 1.00 91.25 97 THR A O 1
ATOM 803 N N . ASN A 1 98 ? -10.787 -2.474 8.127 1.00 91.44 98 ASN A N 1
ATOM 804 C CA . ASN A 1 98 ? -10.207 -1.685 9.215 1.00 91.44 98 ASN A CA 1
ATOM 805 C C . ASN A 1 98 ? -11.103 -0.519 9.640 1.00 91.44 98 ASN A C 1
ATOM 807 O O . ASN A 1 98 ? -11.336 -0.335 10.837 1.00 91.44 98 ASN A O 1
ATOM 811 N N . LEU A 1 99 ? -11.664 0.210 8.675 1.00 91.56 99 LEU A N 1
ATOM 812 C CA . LEU A 1 99 ? -12.605 1.296 8.943 1.00 91.56 99 LEU A CA 1
ATOM 813 C C . LEU A 1 99 ? -13.906 0.779 9.570 1.00 91.56 99 LEU A C 1
ATOM 815 O O . LEU A 1 99 ? -14.435 1.406 10.483 1.00 91.56 99 LEU A O 1
ATOM 819 N N . ASN A 1 100 ? -14.394 -0.397 9.163 1.00 91.88 100 ASN A N 1
ATOM 820 C CA . ASN A 1 100 ? -15.566 -1.019 9.782 1.00 91.88 100 ASN A CA 1
ATOM 821 C C . ASN A 1 100 ? -15.293 -1.508 11.209 1.00 91.88 100 ASN A C 1
ATOM 823 O O . ASN A 1 100 ? -16.165 -1.368 12.060 1.00 91.88 100 ASN A O 1
ATOM 827 N N . VAL A 1 101 ? -14.100 -2.040 11.505 1.00 92.69 101 VAL A N 1
ATOM 828 C CA . VAL A 1 101 ? -13.706 -2.370 12.887 1.00 92.69 101 VAL A CA 1
ATOM 829 C C . VAL A 1 101 ? -13.781 -1.125 13.764 1.00 92.69 101 VAL A C 1
ATOM 831 O O . VAL A 1 101 ? -14.351 -1.190 14.851 1.00 92.69 101 VAL A O 1
ATOM 834 N N . LEU A 1 102 ? -13.257 0.006 13.289 1.00 92.81 102 LEU A N 1
ATOM 835 C CA . LEU A 1 102 ? -13.302 1.264 14.027 1.00 92.81 102 LEU A CA 1
ATOM 836 C C . LEU A 1 102 ? -14.741 1.761 14.206 1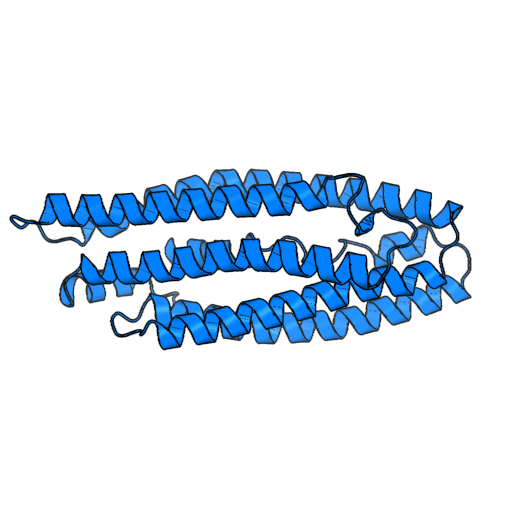.00 92.81 102 LEU A C 1
ATOM 838 O O . LEU A 1 102 ? -15.172 1.971 15.336 1.00 92.81 102 LEU A O 1
ATOM 842 N N . ARG A 1 103 ? -15.503 1.852 13.111 1.00 93.31 103 ARG A N 1
ATOM 843 C CA . ARG A 1 103 ? -16.904 2.290 13.113 1.00 93.31 103 ARG A CA 1
ATOM 844 C C . ARG A 1 103 ? -17.761 1.463 14.065 1.00 93.31 103 ARG A C 1
ATOM 846 O O . ARG A 1 103 ? -18.443 2.012 14.916 1.00 93.31 103 ARG A O 1
ATOM 853 N N . ASN A 1 104 ? -17.696 0.139 13.961 1.00 93.25 104 ASN A N 1
ATOM 854 C CA . ASN A 1 104 ? -18.498 -0.749 14.802 1.00 93.25 104 ASN A CA 1
ATOM 855 C C . ASN A 1 104 ? -18.047 -0.707 16.272 1.00 93.25 104 ASN A C 1
ATOM 857 O O . ASN A 1 104 ? -18.826 -1.014 17.168 1.00 93.25 104 ASN A O 1
ATOM 861 N N . SER A 1 105 ? -16.789 -0.342 16.543 1.00 94.06 105 SER A N 1
ATOM 862 C CA . SER A 1 105 ? -16.318 -0.144 17.917 1.00 94.06 105 SER A CA 1
ATOM 863 C C . SER A 1 105 ? -16.912 1.121 18.545 1.00 94.06 105 SER A C 1
ATOM 865 O O . SER A 1 105 ? -17.161 1.124 19.749 1.00 94.06 105 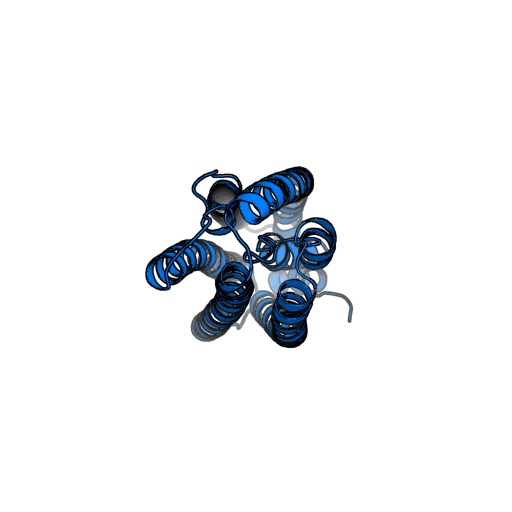SER A O 1
ATOM 867 N N . GLN A 1 106 ? -17.181 2.168 17.753 1.00 92.62 106 GLN A N 1
ATOM 868 C CA . GLN A 1 106 ? -17.758 3.435 18.227 1.00 92.62 106 GLN A CA 1
ATOM 869 C C . GLN A 1 106 ? -19.172 3.273 18.799 1.00 92.62 106 GLN A C 1
ATOM 871 O O . GLN A 1 106 ? -19.521 3.987 19.731 1.00 92.62 106 GLN A O 1
ATOM 876 N N . ASP A 1 107 ? -19.942 2.274 18.353 1.00 92.88 107 ASP A N 1
ATOM 877 C CA . ASP A 1 107 ? -21.271 1.950 18.908 1.00 92.88 107 ASP A CA 1
ATOM 878 C C . ASP A 1 107 ? -21.228 1.536 20.398 1.00 92.88 107 ASP A C 1
ATOM 880 O O . ASP A 1 107 ? -22.260 1.405 21.063 1.00 92.88 107 ASP A O 1
ATOM 884 N N . HIS A 1 108 ? -20.031 1.298 20.938 1.00 95.12 108 HIS A N 1
ATOM 885 C CA . HIS A 1 108 ? -19.796 0.853 22.310 1.00 95.12 108 HIS A CA 1
ATOM 886 C C . HIS A 1 108 ? -18.961 1.831 23.144 1.00 95.12 108 HIS A C 1
ATOM 888 O O . HIS A 1 108 ? -18.643 1.510 24.292 1.00 95.12 108 HIS A O 1
ATOM 894 N N . ILE A 1 109 ? -18.594 2.982 22.583 1.00 94.94 109 ILE A N 1
ATOM 895 C CA . ILE A 1 109 ? -17.701 3.973 23.188 1.00 94.94 109 ILE A CA 1
ATOM 896 C C . ILE A 1 109 ? -18.494 5.265 23.355 1.00 94.94 109 ILE A C 1
ATOM 898 O O . ILE A 1 109 ? -19.114 5.730 22.403 1.00 94.94 109 ILE A O 1
ATOM 902 N N . ASN A 1 110 ? -18.488 5.853 24.551 1.00 94.62 110 ASN A N 1
ATOM 903 C CA . ASN A 1 110 ? -19.111 7.164 24.739 1.00 94.62 110 ASN A CA 1
ATOM 904 C C . ASN A 1 110 ? -18.185 8.305 24.266 1.00 94.62 110 ASN A C 1
ATOM 906 O O . ASN A 1 110 ? -17.000 8.105 24.010 1.00 94.62 110 ASN A O 1
ATOM 910 N N . MET A 1 111 ? -18.709 9.527 24.162 1.00 94.19 111 MET A N 1
ATOM 911 C CA . MET A 1 111 ? -17.960 10.657 23.600 1.00 94.19 111 MET A CA 1
ATOM 912 C C . MET A 1 111 ? -16.714 11.036 24.420 1.00 94.19 111 MET A C 1
ATOM 914 O O . MET A 1 111 ? -15.696 11.423 23.846 1.00 94.19 111 MET A O 1
ATOM 918 N N . GLU A 1 112 ? -16.772 10.909 25.748 1.00 94.81 112 GLU A N 1
ATOM 919 C CA . GLU A 1 112 ? -15.644 11.208 26.638 1.00 94.81 112 GLU A CA 1
ATOM 920 C C . GLU A 1 112 ? -14.536 10.158 26.490 1.00 94.81 112 GLU A C 1
ATOM 922 O O . GLU A 1 112 ? -13.367 10.506 26.310 1.00 94.81 112 GLU A O 1
ATOM 927 N N . GLU A 1 113 ? -14.907 8.874 26.467 1.00 95.69 113 GLU A N 1
ATOM 928 C CA . GLU A 1 113 ? -13.996 7.761 26.184 1.00 95.69 113 GLU A CA 1
ATOM 929 C C . GLU A 1 113 ? -13.375 7.904 24.788 1.00 95.69 113 GLU A C 1
ATOM 931 O O . GLU A 1 113 ? -12.165 7.725 24.630 1.00 95.69 113 GLU A O 1
ATOM 936 N N . TRP A 1 114 ? -14.171 8.267 23.773 1.00 95.50 114 TRP A N 1
ATOM 937 C CA . TRP A 1 114 ? -13.675 8.446 22.409 1.00 95.50 114 TRP A CA 1
ATOM 938 C C . TRP A 1 114 ? -12.639 9.552 22.318 1.00 95.50 114 TRP A C 1
ATOM 940 O O . TRP A 1 114 ? -11.630 9.362 21.649 1.00 95.50 114 TRP A O 1
ATOM 950 N N . LYS A 1 115 ? -12.846 10.682 22.998 1.00 94.06 115 LYS A N 1
ATOM 951 C CA . LYS A 1 115 ? -11.863 11.767 23.008 1.00 94.06 115 LYS A CA 1
ATOM 952 C C . LYS A 1 115 ? -10.497 11.262 23.488 1.00 94.06 115 LYS A C 1
ATOM 954 O O . LYS A 1 115 ? -9.498 11.444 22.801 1.00 94.06 115 LYS A O 1
ATOM 959 N N . LEU A 1 116 ? -10.476 10.522 24.598 1.00 94.88 116 LEU A N 1
ATOM 960 C CA . LEU A 1 116 ? -9.248 9.933 25.144 1.00 94.88 116 LEU A CA 1
ATOM 961 C C . LEU A 1 116 ? -8.631 8.860 24.233 1.00 94.88 116 LEU A C 1
ATOM 963 O O . LEU A 1 116 ? -7.413 8.674 24.234 1.00 94.88 116 LEU A O 1
ATOM 967 N N . ILE A 1 117 ? -9.462 8.112 23.506 1.00 94.56 117 ILE A N 1
ATOM 968 C CA . ILE A 1 117 ? -9.024 7.111 22.527 1.00 94.56 117 ILE A CA 1
ATOM 969 C C . ILE A 1 117 ? -8.416 7.802 21.305 1.00 94.56 117 ILE A C 1
ATOM 971 O O . ILE A 1 117 ? -7.319 7.434 20.901 1.00 94.56 117 ILE A O 1
ATOM 975 N N . SER A 1 118 ? -9.092 8.806 20.750 1.00 92.44 118 SER A N 1
ATOM 976 C CA . SER A 1 118 ? -8.667 9.566 19.574 1.00 92.44 118 SER A CA 1
ATOM 977 C C . SER A 1 118 ? -7.330 10.267 19.802 1.00 92.44 118 SER A C 1
ATOM 979 O O . SER A 1 118 ? -6.467 10.205 18.931 1.00 92.44 118 SER A O 1
ATOM 981 N N . ASP A 1 119 ? -7.121 10.860 20.980 1.00 91.31 119 ASP A N 1
ATOM 982 C CA . ASP A 1 119 ? -5.842 11.487 21.339 1.00 91.31 119 ASP A CA 1
ATOM 983 C C . ASP A 1 119 ? -4.692 10.460 21.355 1.00 91.31 119 ASP A C 1
ATOM 985 O O . ASP A 1 119 ? -3.602 10.718 20.845 1.00 91.31 119 ASP A O 1
ATOM 989 N N . GLU A 1 120 ? -4.937 9.254 21.883 1.00 92.06 120 GLU A N 1
ATOM 990 C CA . GLU A 1 120 ? -3.936 8.180 21.889 1.00 92.06 120 GLU A CA 1
ATOM 991 C C . GLU A 1 120 ? -3.697 7.614 20.476 1.00 92.06 120 GLU A C 1
ATOM 993 O O . GLU A 1 120 ? -2.560 7.306 20.123 1.00 92.06 120 GLU A O 1
ATOM 998 N N . ILE A 1 121 ? -4.746 7.507 19.648 1.00 90.56 121 ILE A N 1
ATOM 999 C CA . ILE A 1 121 ? -4.621 7.122 18.233 1.00 90.56 121 ILE A CA 1
ATOM 1000 C C . ILE A 1 121 ? -3.732 8.129 17.506 1.00 90.56 121 ILE A C 1
ATOM 1002 O O . ILE A 1 121 ? -2.822 7.711 16.796 1.00 90.56 121 ILE A O 1
ATOM 1006 N N . LYS A 1 122 ? -3.961 9.433 17.702 1.00 88.00 122 LYS A N 1
ATOM 1007 C CA . LYS A 1 122 ? -3.168 10.496 17.077 1.00 88.00 122 LYS A CA 1
ATOM 1008 C C . LYS A 1 122 ? -1.684 10.349 17.416 1.00 88.00 122 LYS A C 1
ATOM 1010 O O . LYS A 1 122 ? -0.866 10.272 16.506 1.00 88.00 122 LYS A O 1
ATOM 1015 N N . GLY A 1 123 ? -1.349 10.181 18.697 1.00 86.94 123 GLY A N 1
ATOM 1016 C CA . GLY A 1 123 ? 0.042 9.996 19.123 1.00 86.94 123 GLY A CA 1
ATOM 1017 C C . GLY A 1 123 ? 0.704 8.716 18.589 1.00 86.94 123 GLY A C 1
ATOM 1018 O O . GLY A 1 123 ? 1.906 8.703 18.328 1.00 86.94 123 GLY A O 1
ATOM 1019 N N . GLU A 1 124 ? -0.043 7.623 18.404 1.00 86.00 124 GLU A N 1
ATOM 1020 C CA . GLU A 1 124 ? 0.495 6.406 17.774 1.00 86.00 124 GLU A CA 1
ATOM 1021 C C . GLU A 1 124 ? 0.679 6.571 16.257 1.00 86.00 124 GLU A C 1
ATOM 1023 O O . GLU A 1 124 ? 1.653 6.059 15.705 1.00 86.00 124 GLU A O 1
ATOM 1028 N N . MET A 1 125 ? -0.219 7.302 15.589 1.00 83.81 125 MET A N 1
ATOM 1029 C CA . MET A 1 125 ? -0.098 7.608 14.163 1.00 83.81 125 MET A CA 1
ATOM 1030 C C . MET A 1 125 ? 1.068 8.564 13.883 1.00 83.81 125 MET A C 1
ATOM 1032 O O . MET A 1 125 ? 1.805 8.331 12.933 1.00 83.81 125 MET A O 1
ATOM 1036 N N . GLU A 1 126 ? 1.295 9.579 14.720 1.00 83.06 126 GLU A N 1
ATOM 1037 C CA . GLU A 1 126 ? 2.444 10.493 14.602 1.00 83.06 126 GLU A CA 1
ATOM 1038 C C . GLU A 1 126 ? 3.782 9.735 14.650 1.00 83.06 126 GLU A C 1
ATOM 1040 O O . GLU A 1 126 ? 4.603 9.879 13.746 1.00 83.06 126 GLU A O 1
ATOM 1045 N N . LYS A 1 127 ? 3.973 8.835 15.627 1.00 83.25 127 LYS A N 1
ATOM 1046 C CA . LYS A 1 127 ? 5.184 7.990 15.707 1.00 83.25 127 LYS A CA 1
ATOM 1047 C C . LYS A 1 127 ? 5.372 7.129 14.465 1.00 83.25 127 LYS A C 1
ATOM 1049 O O . LYS A 1 127 ? 6.481 6.992 13.957 1.00 83.25 127 LYS A O 1
ATOM 1054 N N . TYR A 1 128 ? 4.281 6.528 14.001 1.00 77.88 128 TYR A N 1
ATOM 1055 C CA . TYR A 1 128 ? 4.291 5.696 12.809 1.00 77.88 128 TYR A CA 1
ATOM 1056 C C . TYR A 1 128 ? 4.762 6.476 11.578 1.00 77.88 128 TYR A C 1
ATOM 1058 O O . TYR A 1 128 ? 5.545 5.978 10.774 1.00 77.88 128 TYR A O 1
ATOM 1066 N N . LEU A 1 129 ? 4.315 7.720 11.449 1.00 75.00 129 LEU A N 1
ATOM 1067 C CA . LEU A 1 129 ? 4.677 8.575 10.330 1.00 75.00 129 LEU A CA 1
ATOM 1068 C C . LEU A 1 129 ? 6.128 9.031 10.393 1.00 75.00 129 LEU A C 1
ATOM 1070 O O . LEU A 1 129 ? 6.792 9.019 9.365 1.00 75.00 129 LEU A O 1
ATOM 1074 N N . GLU A 1 130 ? 6.659 9.337 11.578 1.00 79.50 130 GLU A N 1
ATOM 1075 C CA . GLU A 1 130 ? 8.093 9.613 11.730 1.00 79.50 130 GLU A CA 1
ATOM 1076 C C . GLU A 1 130 ? 8.964 8.420 11.291 1.00 79.50 130 GLU A C 1
ATOM 1078 O O . GLU A 1 130 ? 10.044 8.595 10.716 1.00 79.50 130 GLU A O 1
ATOM 1083 N N . GLU A 1 131 ? 8.530 7.188 11.579 1.00 78.06 131 GLU A N 1
ATOM 1084 C CA . GLU A 1 131 ? 9.207 5.972 11.111 1.00 78.06 131 GLU A CA 1
ATOM 1085 C C . GLU A 1 131 ? 9.126 5.836 9.586 1.00 78.06 131 GLU A C 1
ATOM 1087 O O . GLU A 1 131 ? 10.125 5.519 8.929 1.00 78.06 131 GLU A O 1
ATOM 1092 N N . GLU A 1 132 ? 7.961 6.132 9.019 1.00 72.62 132 GLU A N 1
ATOM 1093 C CA . GLU A 1 132 ? 7.704 6.101 7.584 1.00 72.62 132 GLU A CA 1
ATOM 1094 C C . GLU A 1 132 ? 8.481 7.191 6.815 1.00 72.62 132 GLU A C 1
ATOM 1096 O O . GLU A 1 132 ? 9.047 6.897 5.761 1.00 72.62 132 GLU A O 1
ATOM 1101 N N . GLU A 1 133 ? 8.633 8.402 7.358 1.00 74.06 133 GLU A N 1
ATOM 1102 C CA . GLU A 1 133 ? 9.475 9.474 6.799 1.00 74.06 133 GLU A CA 1
ATOM 1103 C C . GLU A 1 133 ? 10.961 9.086 6.787 1.00 74.06 133 GLU A C 1
ATOM 1105 O O . GLU A 1 133 ? 11.656 9.231 5.775 1.00 74.06 133 GLU A O 1
ATOM 1110 N N . LYS A 1 134 ? 11.462 8.514 7.891 1.00 76.00 134 LYS A N 1
ATOM 1111 C CA . LYS A 1 134 ? 12.839 7.989 7.965 1.00 76.00 134 LYS A CA 1
ATOM 1112 C C . LYS A 1 134 ? 13.053 6.842 6.984 1.00 76.00 134 LYS A C 1
ATOM 1114 O O . LYS A 1 134 ? 14.120 6.732 6.377 1.00 76.00 134 LYS A O 1
ATOM 1119 N N . SER A 1 135 ? 12.050 5.977 6.839 1.00 70.81 135 SER A N 1
ATOM 1120 C CA . SER A 1 135 ? 12.028 4.928 5.824 1.00 70.81 135 SER A CA 1
ATOM 1121 C C . SER A 1 135 ? 12.101 5.555 4.435 1.00 70.81 135 SER A C 1
ATOM 1123 O O . SER A 1 135 ? 12.942 5.136 3.645 1.00 70.81 135 SER A O 1
ATOM 1125 N N . PHE A 1 136 ? 11.315 6.609 4.171 1.00 69.50 136 PHE A N 1
ATOM 1126 C CA . PHE A 1 136 ? 11.229 7.329 2.899 1.00 69.50 136 PHE A CA 1
ATOM 1127 C C . PHE A 1 136 ? 12.550 7.920 2.410 1.00 69.50 136 PHE A C 1
ATOM 1129 O O . PHE A 1 136 ? 12.912 7.713 1.250 1.00 69.50 136 PHE A O 1
ATOM 1136 N N . ALA A 1 137 ? 13.316 8.568 3.288 1.00 70.75 137 ALA A N 1
ATOM 1137 C CA . ALA A 1 137 ? 14.638 9.090 2.939 1.00 70.75 137 ALA A CA 1
ATOM 1138 C C . ALA A 1 137 ? 15.567 7.995 2.374 1.00 70.75 137 ALA A C 1
ATOM 1140 O O . ALA A 1 137 ? 16.215 8.199 1.347 1.00 70.75 137 ALA A O 1
ATOM 1141 N N . LYS A 1 138 ? 15.543 6.791 2.964 1.00 71.56 138 LYS A N 1
ATOM 1142 C CA . LYS A 1 138 ? 16.306 5.625 2.478 1.00 71.56 138 LYS A CA 1
ATOM 1143 C C . LYS A 1 138 ? 15.786 5.092 1.139 1.00 71.56 138 LYS A C 1
ATOM 1145 O O . LYS A 1 138 ? 16.544 4.510 0.369 1.00 71.56 138 LYS A O 1
ATOM 1150 N N . LYS A 1 139 ? 14.497 5.294 0.828 1.00 70.12 139 LYS A N 1
ATOM 1151 C CA . LYS A 1 139 ? 13.887 4.869 -0.450 1.00 70.12 139 LYS A CA 1
ATOM 1152 C C . LYS A 1 139 ? 14.542 5.601 -1.620 1.00 70.12 139 LYS A C 1
ATOM 1154 O O . LYS A 1 139 ? 14.823 4.973 -2.632 1.00 70.12 139 LYS A O 1
ATOM 1159 N N . LYS A 1 140 ? 14.839 6.897 -1.472 1.00 71.50 140 LYS A N 1
ATOM 1160 C CA . LYS A 1 140 ? 15.479 7.708 -2.521 1.00 71.50 140 LYS A CA 1
ATOM 1161 C C . LYS A 1 140 ? 16.855 7.164 -2.925 1.00 71.50 140 LYS A C 1
ATOM 1163 O O . LYS A 1 140 ? 17.155 7.113 -4.112 1.00 71.50 140 LYS A O 1
ATOM 1168 N N . GLU A 1 141 ? 17.649 6.698 -1.963 1.00 75.38 141 GLU A N 1
ATOM 1169 C CA . GLU A 1 141 ? 18.958 6.078 -2.223 1.00 75.38 141 GLU A CA 1
ATOM 1170 C C . GLU A 1 141 ? 18.817 4.792 -3.054 1.00 75.38 141 GLU A C 1
ATOM 1172 O O . GLU A 1 141 ? 19.520 4.621 -4.046 1.00 75.38 141 GLU A O 1
ATOM 1177 N N . ILE A 1 142 ? 17.830 3.945 -2.733 1.00 74.75 142 ILE A N 1
ATOM 1178 C CA . ILE A 1 142 ? 17.524 2.713 -3.486 1.00 74.75 142 ILE A CA 1
ATOM 1179 C C . ILE A 1 142 ? 17.175 3.023 -4.952 1.00 74.75 142 ILE A C 1
ATOM 1181 O O . ILE A 1 142 ? 17.564 2.277 -5.851 1.00 74.75 142 ILE A O 1
ATOM 1185 N N . PHE A 1 143 ? 16.455 4.118 -5.212 1.00 73.19 143 PHE A N 1
ATOM 1186 C CA . PHE A 1 143 ? 16.122 4.543 -6.575 1.00 73.19 143 PHE A CA 1
ATOM 1187 C C . PHE A 1 143 ? 17.329 5.056 -7.361 1.00 73.19 143 PHE A C 1
ATOM 1189 O O . PHE A 1 143 ? 17.417 4.808 -8.561 1.00 73.19 143 PHE A O 1
ATOM 1196 N N . GLU A 1 144 ? 18.273 5.734 -6.715 1.00 75.50 144 GLU A N 1
ATOM 1197 C CA . GLU A 1 144 ? 19.513 6.147 -7.380 1.00 75.50 144 GLU A CA 1
ATOM 1198 C C . GLU A 1 144 ? 20.414 4.942 -7.690 1.00 75.50 144 GLU A C 1
ATOM 1200 O O . GLU A 1 144 ? 20.939 4.831 -8.801 1.00 75.50 144 GLU A O 1
ATOM 1205 N N . GLU A 1 145 ? 20.511 3.971 -6.776 1.00 77.06 145 GLU A N 1
ATOM 1206 C CA . GLU A 1 145 ? 21.201 2.701 -7.040 1.00 77.06 145 GLU A CA 1
ATOM 1207 C C . GLU A 1 145 ? 20.576 1.938 -8.217 1.00 77.06 145 GLU A C 1
ATOM 1209 O O . GLU A 1 145 ? 21.287 1.337 -9.025 1.00 77.06 145 GLU A O 1
ATOM 1214 N N . LEU A 1 146 ? 19.248 1.997 -8.348 1.00 76.00 146 LEU A N 1
ATOM 1215 C CA . LEU A 1 146 ? 18.507 1.409 -9.458 1.00 76.00 146 LEU A CA 1
ATOM 1216 C C . LEU A 1 146 ? 18.964 1.940 -10.814 1.00 76.00 146 LEU A C 1
ATOM 1218 O O . LEU A 1 146 ? 19.232 1.153 -11.722 1.00 76.00 146 LEU A O 1
ATOM 1222 N N . LYS A 1 147 ? 19.039 3.271 -10.944 1.00 75.25 147 LYS A N 1
ATOM 1223 C CA . LYS A 1 147 ? 19.420 3.952 -12.188 1.00 75.25 147 LYS A CA 1
ATOM 1224 C C . LYS A 1 147 ? 20.812 3.506 -12.614 1.00 75.25 147 LYS A C 1
ATOM 1226 O O . LYS A 1 147 ? 20.994 3.028 -13.732 1.00 75.25 147 LYS A O 1
ATOM 1231 N N . VAL A 1 148 ? 21.760 3.584 -11.679 1.00 80.25 148 VAL A N 1
ATOM 1232 C CA . VAL A 1 148 ? 23.156 3.188 -11.892 1.00 80.25 148 VAL A CA 1
ATOM 1233 C C . VAL A 1 148 ? 23.256 1.719 -12.295 1.00 80.25 148 VAL A C 1
ATOM 1235 O O . VAL A 1 148 ? 24.055 1.369 -13.161 1.00 80.25 148 VAL A O 1
ATOM 1238 N N . GLU A 1 149 ? 22.466 0.842 -11.678 1.00 77.62 149 GLU A N 1
ATOM 1239 C CA . GLU A 1 149 ? 22.526 -0.583 -11.981 1.00 77.62 149 GLU A CA 1
ATOM 1240 C C . GLU A 1 149 ? 21.951 -0.899 -13.366 1.00 77.62 149 GLU A C 1
ATOM 1242 O O . GLU A 1 149 ? 22.596 -1.638 -14.102 1.00 77.62 149 GLU A O 1
ATOM 1247 N N . ILE A 1 150 ? 20.812 -0.318 -13.772 1.00 74.38 150 ILE A N 1
ATOM 1248 C CA . ILE A 1 150 ? 20.259 -0.560 -15.119 1.00 74.38 150 ILE A CA 1
ATOM 1249 C C . ILE A 1 150 ? 21.225 -0.056 -16.204 1.00 74.38 150 ILE A C 1
ATOM 1251 O O . I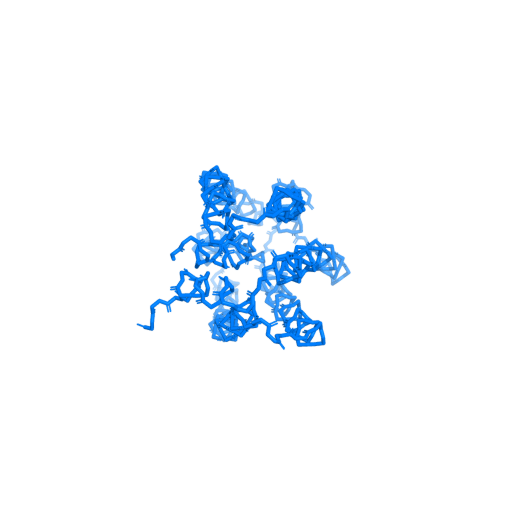LE A 1 150 ? 21.466 -0.757 -17.188 1.00 74.38 150 ILE A O 1
ATOM 1255 N N . GLU A 1 151 ? 21.838 1.118 -16.014 1.00 77.62 151 GLU A N 1
ATOM 1256 C CA . GLU A 1 151 ? 22.771 1.708 -16.984 1.00 77.62 151 GLU A CA 1
ATOM 1257 C C . GLU A 1 151 ? 24.002 0.832 -17.278 1.00 77.62 151 GLU A C 1
ATOM 1259 O O . GLU A 1 151 ? 24.545 0.903 -18.385 1.00 77.62 151 GLU A O 1
ATOM 1264 N N . LYS A 1 152 ? 24.444 0.002 -16.321 1.00 83.19 152 LYS A N 1
ATOM 1265 C CA . LYS A 1 152 ? 25.585 -0.916 -16.499 1.00 83.19 152 LYS A CA 1
ATOM 1266 C C . LYS A 1 152 ? 25.295 -2.072 -17.453 1.00 83.19 152 LYS A C 1
ATOM 1268 O O . LYS A 1 152 ? 26.237 -2.604 -18.031 1.00 83.19 152 LYS A O 1
ATOM 1273 N N . TYR A 1 153 ? 24.033 -2.478 -17.588 1.00 82.75 153 TYR A N 1
ATOM 1274 C CA . TYR A 1 153 ? 23.651 -3.619 -18.428 1.00 82.75 153 TYR A CA 1
ATOM 1275 C C . TYR A 1 153 ? 23.288 -3.223 -19.854 1.00 82.75 153 TYR A C 1
ATOM 1277 O O . TYR A 1 153 ? 23.093 -4.111 -20.674 1.00 82.75 153 TYR A O 1
ATOM 1285 N N . ILE A 1 154 ? 23.220 -1.926 -20.162 1.00 83.75 154 ILE A N 1
ATOM 1286 C CA . ILE A 1 154 ? 23.046 -1.463 -21.538 1.00 83.75 154 ILE A CA 1
ATOM 1287 C C . ILE A 1 154 ? 24.403 -1.498 -22.242 1.00 83.75 154 ILE A C 1
ATOM 1289 O O . ILE A 1 154 ? 25.346 -0.807 -21.836 1.00 83.75 154 ILE A O 1
ATOM 1293 N N . GLU A 1 155 ? 24.479 -2.285 -23.312 1.00 83.50 155 GLU A N 1
ATOM 1294 C CA . GLU A 1 155 ? 25.648 -2.433 -24.167 1.00 83.50 155 GLU A CA 1
ATOM 1295 C C . GLU A 1 155 ? 26.058 -1.088 -24.779 1.00 83.50 155 GLU A C 1
ATOM 1297 O O . GLU A 1 155 ? 25.243 -0.210 -25.070 1.00 83.50 155 GLU A O 1
ATOM 1302 N N . SER A 1 156 ? 27.364 -0.912 -24.974 1.00 81.31 156 SER A N 1
ATOM 1303 C CA . SER A 1 156 ? 27.911 0.300 -25.579 1.00 81.31 156 SER A CA 1
ATOM 1304 C C . SER A 1 156 ? 27.780 0.241 -27.101 1.00 81.31 156 SER A C 1
ATOM 1306 O O . SER A 1 156 ? 28.705 -0.177 -27.794 1.00 81.31 156 SER A O 1
ATOM 1308 N N . ASP A 1 157 ? 26.643 0.696 -27.618 1.00 83.50 157 ASP A N 1
ATOM 1309 C CA . ASP A 1 157 ? 26.387 0.884 -29.047 1.00 83.50 157 ASP A CA 1
ATOM 1310 C C . ASP A 1 157 ? 26.044 2.348 -29.398 1.00 83.50 157 ASP A C 1
ATOM 1312 O O . ASP A 1 157 ? 26.022 3.236 -28.540 1.00 83.50 157 ASP A O 1
ATOM 1316 N N . HIS A 1 158 ? 25.761 2.607 -30.677 1.00 85.12 158 HIS A N 1
ATOM 1317 C CA . HIS A 1 158 ? 25.413 3.936 -31.191 1.00 85.12 158 HIS A CA 1
ATOM 1318 C C . HIS A 1 158 ? 24.101 4.521 -30.625 1.00 85.12 158 HIS A C 1
ATOM 1320 O O . HIS A 1 158 ? 23.890 5.728 -30.723 1.00 85.12 158 HIS A O 1
ATOM 1326 N N . GLN A 1 159 ? 23.229 3.700 -30.030 1.00 89.69 159 GLN A N 1
ATOM 1327 C CA . GLN A 1 159 ? 21.959 4.118 -29.418 1.00 89.69 159 GLN A CA 1
ATOM 1328 C C . GLN A 1 159 ? 22.016 4.135 -27.886 1.00 89.69 159 GLN A C 1
ATOM 1330 O O . GLN A 1 159 ? 21.098 4.648 -27.246 1.00 89.69 159 GLN A O 1
ATOM 1335 N N . SER A 1 160 ? 23.083 3.608 -27.288 1.00 86.75 160 SER A N 1
ATOM 1336 C CA . SER A 1 160 ? 23.224 3.390 -25.847 1.00 86.75 160 SER A CA 1
ATOM 1337 C C . SER A 1 160 ? 22.934 4.637 -25.014 1.00 86.75 160 SER A C 1
ATOM 1339 O O . SER A 1 160 ? 22.224 4.550 -24.017 1.00 86.75 160 SER A O 1
ATOM 1341 N N . VAL A 1 161 ? 23.392 5.815 -25.447 1.00 88.88 161 VAL A N 1
ATOM 1342 C CA . VAL A 1 161 ? 23.115 7.096 -24.772 1.00 88.88 161 VAL A CA 1
ATOM 1343 C C . VAL A 1 161 ? 21.614 7.397 -24.730 1.00 88.88 161 VAL A C 1
ATOM 1345 O O . VAL A 1 161 ? 21.084 7.768 -23.685 1.00 88.88 161 VAL A O 1
ATOM 1348 N N . MET A 1 162 ? 20.908 7.205 -25.849 1.00 92.56 162 MET A N 1
ATOM 1349 C CA . MET A 1 162 ? 19.462 7.426 -25.930 1.00 92.56 162 MET A CA 1
ATOM 1350 C C . MET A 1 162 ? 18.702 6.422 -25.056 1.00 92.56 162 MET A C 1
ATOM 1352 O O . MET A 1 162 ? 17.843 6.826 -24.274 1.00 92.56 162 MET A O 1
ATOM 1356 N N . ARG A 1 163 ? 19.057 5.133 -25.140 1.00 91.69 163 ARG A N 1
ATOM 1357 C CA . ARG A 1 163 ? 18.429 4.054 -24.359 1.00 91.69 163 ARG A CA 1
ATOM 1358 C C . ARG A 1 163 ? 18.603 4.278 -22.852 1.00 91.69 163 ARG A C 1
ATOM 1360 O O . ARG A 1 163 ? 17.626 4.217 -22.109 1.00 91.69 163 ARG A O 1
ATOM 1367 N N . LYS A 1 164 ? 19.812 4.651 -22.409 1.00 89.44 164 LYS A N 1
ATOM 1368 C CA . LYS A 1 164 ? 20.105 5.020 -21.009 1.00 89.44 164 LYS A CA 1
ATOM 1369 C C . LYS A 1 164 ? 19.272 6.215 -20.545 1.00 89.44 164 LYS A C 1
ATOM 1371 O O . LYS A 1 164 ? 18.639 6.140 -19.496 1.00 89.44 164 LYS A O 1
ATOM 1376 N N . ASN A 1 165 ? 19.199 7.279 -21.348 1.00 90.25 165 ASN A N 1
ATOM 1377 C CA . ASN A 1 165 ? 18.403 8.464 -21.018 1.00 90.25 165 ASN A CA 1
ATOM 1378 C C . ASN A 1 165 ? 16.903 8.153 -20.894 1.00 90.25 165 ASN A C 1
ATOM 1380 O O . ASN A 1 165 ? 16.254 8.647 -19.974 1.00 90.25 165 ASN A O 1
ATOM 1384 N N . ASN A 1 166 ? 16.354 7.315 -21.779 1.00 91.31 166 ASN A N 1
ATOM 1385 C CA . ASN A 1 166 ? 14.949 6.906 -21.723 1.00 91.31 166 ASN A CA 1
ATOM 1386 C C . ASN A 1 166 ? 14.630 6.125 -20.443 1.00 91.31 166 ASN A C 1
ATOM 1388 O O . ASN A 1 166 ? 13.623 6.399 -19.791 1.00 91.31 166 ASN A O 1
ATOM 1392 N N . ILE A 1 167 ? 15.497 5.183 -20.062 1.00 88.06 167 ILE A N 1
ATOM 1393 C CA . ILE A 1 167 ? 15.343 4.421 -18.819 1.00 88.06 167 ILE A CA 1
ATOM 1394 C C . ILE A 1 167 ? 15.448 5.340 -17.606 1.00 88.06 167 ILE A C 1
ATOM 1396 O O . ILE A 1 167 ? 14.598 5.277 -16.719 1.00 88.06 167 ILE A O 1
ATOM 1400 N N . LYS A 1 168 ? 16.461 6.211 -17.568 1.00 87.00 168 LYS A N 1
ATOM 1401 C CA . LYS A 1 168 ? 16.649 7.161 -16.469 1.00 87.00 168 LYS A CA 1
ATOM 1402 C C . LYS A 1 168 ? 15.406 8.026 -16.268 1.00 87.00 168 LYS A C 1
ATOM 1404 O O . LYS A 1 168 ? 14.916 8.129 -15.146 1.00 87.00 168 LYS A O 1
ATOM 1409 N N . LYS A 1 169 ? 14.863 8.564 -17.363 1.00 90.62 169 LYS A N 1
ATOM 1410 C CA . LYS A 1 169 ? 13.629 9.350 -17.349 1.00 90.62 169 LYS A CA 1
ATOM 1411 C C . LYS A 1 169 ? 12.442 8.540 -16.821 1.00 90.62 169 LYS A C 1
ATOM 1413 O O . LYS A 1 169 ? 11.722 9.031 -15.964 1.00 90.62 169 LYS A O 1
ATOM 1418 N N . ALA A 1 170 ? 12.272 7.291 -17.257 1.00 89.94 170 ALA A N 1
ATOM 1419 C CA . ALA A 1 170 ? 11.191 6.430 -16.771 1.00 89.94 170 ALA A CA 1
ATOM 1420 C C . ALA A 1 170 ? 11.298 6.133 -15.261 1.00 89.94 170 ALA A C 1
ATOM 1422 O O . ALA A 1 170 ? 10.288 6.101 -14.561 1.00 89.94 170 ALA A O 1
ATOM 1423 N N . VAL A 1 171 ? 12.517 5.938 -14.741 1.00 86.75 171 VAL A N 1
ATOM 1424 C CA . VAL A 1 171 ? 12.748 5.760 -13.297 1.00 86.75 171 VAL A CA 1
ATOM 1425 C C . VAL A 1 171 ? 12.433 7.044 -12.525 1.00 86.75 171 VAL A C 1
ATOM 1427 O O . VAL A 1 171 ? 11.845 6.973 -11.449 1.00 86.75 171 VAL A O 1
ATOM 1430 N N . GLU A 1 172 ? 12.806 8.209 -13.059 1.00 87.12 172 GLU A N 1
ATOM 1431 C CA . GLU A 1 172 ? 12.514 9.519 -12.459 1.00 87.12 172 GLU A CA 1
ATOM 1432 C C . GLU A 1 172 ? 11.012 9.815 -12.423 1.00 87.12 172 GLU A C 1
ATOM 1434 O O . GLU A 1 172 ? 10.499 10.184 -11.370 1.00 87.12 172 GLU A O 1
ATOM 1439 N N . GLU A 1 173 ? 10.300 9.562 -13.522 1.00 90.56 173 GLU A N 1
ATOM 1440 C CA . GLU A 1 173 ? 8.840 9.691 -13.600 1.00 90.56 173 GLU A CA 1
ATOM 1441 C C . GLU A 1 173 ? 8.138 8.760 -12.602 1.00 90.56 173 GLU A C 1
ATOM 1443 O O . GLU A 1 173 ? 7.240 9.183 -11.873 1.00 90.56 173 GLU A O 1
ATOM 1448 N N . PHE A 1 174 ? 8.564 7.492 -12.518 1.00 88.56 174 PHE A N 1
ATOM 1449 C CA . PHE A 1 174 ? 8.019 6.564 -11.527 1.00 88.56 174 PHE A CA 1
ATOM 1450 C C . PHE A 1 174 ? 8.264 7.057 -10.100 1.00 88.56 174 PHE A C 1
ATOM 1452 O O . PHE A 1 174 ? 7.350 7.009 -9.275 1.00 88.56 174 PHE A O 1
ATOM 1459 N N . LEU A 1 175 ? 9.478 7.535 -9.807 1.00 84.88 175 LEU A N 1
ATOM 1460 C CA . LEU A 1 175 ? 9.824 8.057 -8.492 1.00 84.88 175 LEU A CA 1
ATOM 1461 C C . LEU A 1 175 ? 8.926 9.239 -8.120 1.00 84.88 175 LEU A C 1
ATOM 1463 O O . LEU A 1 175 ? 8.348 9.230 -7.042 1.00 84.88 175 LEU A O 1
ATOM 1467 N N . GLU A 1 176 ? 8.757 10.217 -9.004 1.00 87.69 176 GLU A N 1
ATOM 1468 C CA . GLU A 1 176 ? 7.914 11.390 -8.754 1.00 87.69 176 GLU A CA 1
ATOM 1469 C C . GLU A 1 176 ? 6.451 11.006 -8.466 1.00 87.69 176 GLU A C 1
ATOM 1471 O O . GLU A 1 176 ? 5.856 11.465 -7.484 1.00 87.69 176 GLU A O 1
ATOM 1476 N N . ILE A 1 177 ? 5.880 10.099 -9.267 1.00 89.44 177 ILE A N 1
ATOM 1477 C CA . ILE A 1 177 ? 4.512 9.598 -9.062 1.00 89.44 177 ILE A CA 1
ATOM 1478 C C . ILE A 1 177 ? 4.409 8.844 -7.735 1.00 89.44 177 ILE A C 1
ATOM 1480 O O . ILE A 1 177 ? 3.463 9.044 -6.973 1.00 89.44 177 ILE A O 1
ATOM 1484 N N . TYR A 1 178 ? 5.382 7.989 -7.434 1.00 84.81 178 TYR A N 1
ATOM 1485 C CA . TYR A 1 178 ? 5.424 7.235 -6.189 1.00 84.81 178 TYR A CA 1
ATOM 1486 C C . TYR A 1 178 ? 5.509 8.154 -4.962 1.00 84.81 178 TYR A C 1
ATOM 1488 O O . TYR A 1 178 ? 4.751 7.975 -4.008 1.00 84.81 178 TYR A O 1
ATOM 1496 N N . GLN A 1 179 ? 6.395 9.152 -4.992 1.00 80.81 179 GLN A N 1
ATOM 1497 C CA . GLN A 1 179 ? 6.603 10.096 -3.894 1.00 80.81 179 GLN A CA 1
ATOM 1498 C C . GLN A 1 179 ? 5.359 10.951 -3.644 1.00 80.81 179 GLN A C 1
ATOM 1500 O O . GLN A 1 179 ? 4.839 10.956 -2.530 1.00 80.81 179 GLN A O 1
ATOM 1505 N N . SER A 1 180 ? 4.830 11.590 -4.690 1.00 85.38 180 SER A N 1
ATOM 1506 C CA . SER A 1 180 ? 3.659 12.468 -4.580 1.00 85.38 180 SER A CA 1
ATOM 1507 C C . SER A 1 180 ? 2.412 11.738 -4.068 1.00 85.38 180 SER A C 1
ATOM 1509 O O . SER A 1 180 ? 1.704 12.245 -3.196 1.00 85.38 180 SER A O 1
ATOM 1511 N N . ASN A 1 181 ? 2.146 10.522 -4.555 1.00 86.19 181 ASN A N 1
ATOM 1512 C CA . ASN A 1 181 ? 0.990 9.741 -4.111 1.00 86.19 181 ASN A CA 1
ATOM 1513 C C . ASN A 1 181 ? 1.148 9.228 -2.677 1.00 86.19 181 ASN A C 1
ATOM 1515 O O . ASN A 1 181 ? 0.172 9.194 -1.927 1.00 86.19 181 ASN A O 1
ATOM 1519 N N . TYR A 1 182 ? 2.361 8.856 -2.275 1.00 78.31 182 TYR A N 1
ATOM 1520 C CA . TYR A 1 182 ? 2.630 8.430 -0.907 1.00 78.31 182 TYR A CA 1
ATOM 1521 C C . TYR A 1 182 ? 2.493 9.585 0.094 1.00 78.31 182 TYR A C 1
ATOM 1523 O O . TYR A 1 182 ? 1.811 9.435 1.107 1.00 78.31 182 TYR A O 1
ATOM 1531 N N . GLU A 1 183 ? 3.061 10.755 -0.207 1.00 78.81 183 GLU A N 1
ATOM 1532 C CA . GLU A 1 183 ? 2.907 11.962 0.615 1.00 78.81 183 GLU A CA 1
ATOM 1533 C C . GLU A 1 183 ? 1.437 12.376 0.748 1.00 78.81 183 GLU A C 1
ATOM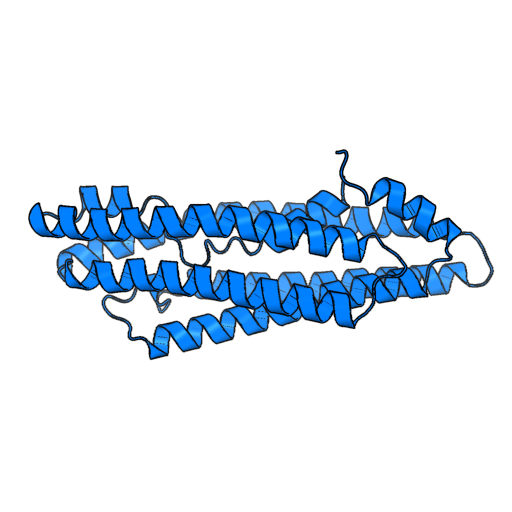 1535 O O . GLU A 1 183 ? 0.988 12.725 1.843 1.00 78.81 183 GLU A O 1
ATOM 1540 N N . ALA A 1 184 ? 0.656 12.268 -0.333 1.00 82.69 184 ALA A N 1
ATOM 1541 C CA . ALA A 1 184 ? -0.781 12.527 -0.301 1.00 82.69 184 ALA A CA 1
ATOM 1542 C C . ALA A 1 184 ? -1.523 11.560 0.641 1.00 82.69 184 ALA A C 1
ATOM 1544 O O . ALA A 1 184 ? -2.328 12.000 1.462 1.00 82.69 184 ALA A O 1
ATOM 1545 N N . ILE A 1 185 ? -1.231 10.254 0.574 1.00 80.69 185 ILE A N 1
ATOM 1546 C CA . ILE A 1 185 ? -1.842 9.249 1.461 1.00 80.69 185 ILE A CA 1
ATOM 1547 C C . ILE A 1 185 ? -1.450 9.493 2.925 1.00 80.69 185 ILE A C 1
ATOM 1549 O O . ILE A 1 185 ? -2.309 9.453 3.805 1.00 80.69 185 ILE A O 1
ATOM 1553 N N . SER A 1 186 ? -0.177 9.778 3.198 1.00 76.94 186 SER A N 1
ATOM 1554 C CA . SER A 1 186 ? 0.300 10.090 4.550 1.00 76.94 186 SER A CA 1
ATOM 1555 C C . SER A 1 186 ? -0.355 11.360 5.101 1.00 76.94 186 SER A C 1
ATOM 1557 O O . SER A 1 186 ? -0.805 11.376 6.248 1.00 76.94 186 SER A O 1
ATOM 1559 N N . SER A 1 187 ? -0.518 12.386 4.259 1.00 78.62 187 SER A N 1
ATOM 1560 C CA . SER A 1 187 ? -1.199 13.638 4.611 1.00 78.62 187 SER A CA 1
ATOM 1561 C C . SER A 1 187 ? -2.662 13.421 5.019 1.00 78.62 187 SER A C 1
ATOM 1563 O O . SER A 1 187 ? -3.158 14.079 5.934 1.00 78.62 187 SER A O 1
ATOM 1565 N N . LEU A 1 188 ? -3.358 12.461 4.396 1.00 81.00 188 LEU A N 1
ATOM 1566 C CA . LEU A 1 188 ? -4.721 12.096 4.794 1.00 81.00 188 LEU A CA 1
ATOM 1567 C C . LEU A 1 188 ? -4.781 11.525 6.216 1.00 81.00 188 LEU A C 1
ATOM 1569 O O . LEU A 1 188 ? -5.763 11.758 6.913 1.00 81.00 188 LEU A O 1
ATOM 1573 N N . LEU A 1 189 ? -3.756 10.794 6.661 1.00 76.69 189 LEU A N 1
ATOM 1574 C CA . LEU A 1 189 ? -3.736 10.141 7.975 1.00 76.69 189 LEU A CA 1
ATOM 1575 C C . LEU A 1 189 ? -3.396 11.092 9.130 1.00 76.69 189 LEU A C 1
ATOM 1577 O O . LEU A 1 189 ? -3.871 10.866 10.243 1.00 76.69 189 LEU A O 1
ATOM 1581 N N . ILE A 1 190 ? -2.606 12.143 8.883 1.00 72.88 190 ILE A N 1
ATOM 1582 C CA . ILE A 1 190 ? -2.290 13.182 9.888 1.00 72.88 190 ILE A CA 1
ATOM 1583 C C . ILE A 1 190 ? -3.357 14.245 10.027 1.00 72.88 190 ILE A C 1
ATOM 1585 O O . ILE A 1 190 ? -3.397 14.945 11.036 1.00 72.88 190 ILE A O 1
ATOM 1589 N N . ASN A 1 191 ? -4.191 14.407 9.005 1.00 79.12 191 ASN A N 1
ATOM 1590 C CA . ASN A 1 191 ? -5.228 15.412 9.041 1.00 79.12 191 ASN A CA 1
ATOM 1591 C C . ASN A 1 191 ? -6.144 15.130 10.239 1.00 79.12 191 ASN A C 1
ATOM 1593 O O . ASN A 1 191 ? -6.682 14.035 10.362 1.00 79.12 191 ASN A O 1
ATOM 1597 N N . GLU A 1 192 ? -6.352 16.110 11.117 1.00 74.94 192 GLU A N 1
ATOM 1598 C CA . GLU A 1 192 ? -7.250 15.965 12.273 1.00 74.94 192 GLU A CA 1
ATOM 1599 C C . GLU A 1 192 ? -8.698 15.675 11.848 1.00 74.94 192 GLU A C 1
ATOM 1601 O O . GLU A 1 192 ? -9.480 15.104 12.603 1.00 74.94 192 GLU A O 1
ATOM 1606 N N . GLN A 1 193 ? -9.047 16.014 10.605 1.00 81.50 193 GLN A N 1
ATOM 1607 C CA . GLN A 1 193 ? -10.317 15.675 9.971 1.00 81.50 193 GLN A CA 1
ATOM 1608 C C . GLN A 1 193 ? -10.337 14.258 9.387 1.00 81.50 193 GLN A C 1
ATOM 1610 O O . GLN A 1 193 ? -11.344 13.862 8.799 1.00 81.50 193 GLN A O 1
ATOM 1615 N N . CYS A 1 194 ? -9.258 13.483 9.517 1.00 85.88 194 CYS A N 1
ATOM 1616 C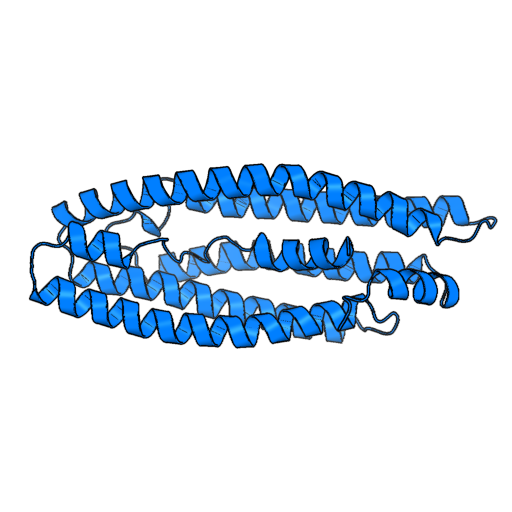 CA . CYS A 1 194 ? -9.216 12.100 9.072 1.00 85.88 194 CYS A CA 1
ATOM 1617 C C . CYS A 1 194 ? -10.321 11.297 9.752 1.00 85.88 194 CYS A C 1
ATOM 1619 O O . CYS A 1 194 ? -10.597 11.438 10.945 1.00 85.88 194 CYS A O 1
ATOM 1621 N N . ILE A 1 195 ? -10.924 10.403 8.974 1.00 87.69 195 ILE A N 1
ATOM 1622 C CA . ILE A 1 195 ? -12.045 9.565 9.391 1.00 87.69 195 ILE A CA 1
ATOM 1623 C C . ILE A 1 195 ? -11.759 8.779 10.684 1.00 87.69 195 ILE A C 1
ATOM 1625 O O . ILE A 1 195 ? -12.680 8.500 11.442 1.00 87.69 195 ILE A O 1
ATOM 1629 N N . ILE A 1 196 ? -10.489 8.477 10.982 1.00 88.31 196 ILE A N 1
ATOM 1630 C CA . ILE A 1 196 ? -10.101 7.700 12.170 1.00 88.31 196 ILE A CA 1
ATOM 1631 C C . ILE A 1 196 ? -10.160 8.477 13.486 1.00 88.31 196 ILE A C 1
ATOM 1633 O O . ILE A 1 196 ? -10.182 7.847 14.541 1.00 88.31 196 ILE A O 1
ATOM 1637 N N . TYR A 1 197 ? -10.200 9.810 13.433 1.00 89.25 197 TYR A N 1
ATOM 1638 C CA . TYR A 1 197 ? -10.309 10.677 14.613 1.00 89.25 197 TYR A CA 1
ATOM 1639 C C . TYR A 1 197 ? -11.757 11.128 14.870 1.00 89.25 197 TYR A C 1
ATOM 1641 O O . TYR A 1 197 ? -12.104 11.604 15.952 1.00 89.25 197 TYR A O 1
ATOM 1649 N N . GLN A 1 198 ? -12.643 10.945 13.889 1.00 89.38 198 GLN A N 1
ATOM 1650 C CA . GLN A 1 198 ? -14.041 11.354 13.985 1.00 89.38 198 GLN A CA 1
ATOM 1651 C C . GLN A 1 198 ? -14.829 10.400 14.889 1.00 89.38 198 GLN A C 1
ATOM 1653 O O . GLN A 1 198 ? -14.809 9.192 14.671 1.00 89.38 198 GLN A O 1
ATOM 1658 N N . TYR A 1 199 ? -15.572 10.940 15.865 1.00 85.25 199 TYR A N 1
ATOM 1659 C CA . TYR A 1 199 ? -16.398 10.149 16.797 1.00 85.25 199 TYR A CA 1
ATOM 1660 C C . TYR A 1 199 ? -17.460 9.304 16.091 1.00 85.25 199 TYR A C 1
ATOM 1662 O O . TYR A 1 199 ? -17.752 8.194 16.524 1.00 85.25 199 TYR A O 1
ATOM 1670 N N . HIS A 1 200 ? -17.981 9.807 14.972 1.00 83.25 200 HIS A N 1
ATOM 1671 C CA . HIS A 1 200 ? -18.853 9.062 14.081 1.00 83.25 200 HIS A CA 1
ATOM 1672 C C . HIS A 1 200 ? -18.525 9.395 12.633 1.00 83.25 200 HIS A C 1
ATOM 1674 O O . HIS A 1 200 ? -18.378 10.562 12.273 1.00 83.25 200 HIS A O 1
ATOM 1680 N N . PHE A 1 201 ? -18.483 8.360 11.805 1.00 86.44 201 PHE A N 1
ATOM 1681 C CA . PHE A 1 201 ? -18.405 8.478 10.359 1.00 86.44 201 PHE A CA 1
ATOM 1682 C C . PHE A 1 201 ? -19.322 7.448 9.704 1.00 86.44 201 PHE A C 1
ATOM 1684 O O . PHE A 1 201 ? -19.544 6.346 10.222 1.00 86.44 201 PHE A O 1
ATOM 1691 N N . ASP A 1 202 ? -19.892 7.814 8.561 1.00 83.31 202 ASP A N 1
ATOM 1692 C CA . ASP A 1 202 ? -20.852 6.970 7.866 1.00 83.31 202 ASP A CA 1
ATOM 1693 C C . ASP A 1 202 ? -20.188 6.126 6.761 1.00 83.31 202 ASP A C 1
ATOM 1695 O O . ASP A 1 202 ? -18.996 6.229 6.455 1.00 83.31 202 ASP A O 1
ATOM 1699 N N . LYS A 1 203 ? -20.980 5.253 6.132 1.00 85.31 203 LYS A N 1
ATOM 1700 C CA . LYS A 1 203 ? -20.503 4.423 5.016 1.00 85.31 203 LYS A CA 1
ATOM 1701 C C . LYS A 1 203 ? -20.077 5.251 3.797 1.00 85.31 203 LYS A C 1
ATOM 1703 O O . LYS A 1 203 ? -19.250 4.784 3.013 1.00 85.31 203 LYS A O 1
ATOM 1708 N N . LYS A 1 204 ? -20.629 6.453 3.617 1.00 87.62 204 LYS A N 1
ATOM 1709 C CA . LYS A 1 204 ? -20.282 7.357 2.517 1.00 87.62 204 LYS A CA 1
ATOM 1710 C C . LYS A 1 204 ? -18.896 7.961 2.746 1.00 87.62 204 LYS A C 1
ATOM 1712 O O . LYS A 1 204 ? -18.108 7.987 1.804 1.00 87.62 204 LYS A O 1
ATOM 1717 N N . ASN A 1 205 ? -18.563 8.359 3.977 1.00 86.81 205 ASN A N 1
ATOM 1718 C CA . ASN A 1 205 ? -17.213 8.773 4.363 1.00 86.81 205 ASN A CA 1
ATOM 1719 C C . ASN A 1 205 ? -16.202 7.653 4.085 1.00 86.81 205 ASN A C 1
ATOM 1721 O O . ASN A 1 205 ? -15.201 7.898 3.418 1.00 86.81 205 ASN A O 1
ATOM 1725 N N . ILE A 1 206 ? -16.504 6.421 4.520 1.00 88.94 206 ILE A N 1
ATOM 1726 C CA . ILE A 1 206 ? -15.651 5.244 4.275 1.00 88.94 206 ILE A CA 1
ATOM 1727 C C . ILE A 1 206 ? -15.404 5.050 2.776 1.00 88.94 206 ILE A C 1
ATOM 1729 O O . ILE A 1 206 ? -14.259 4.891 2.356 1.00 88.94 206 ILE A O 1
ATOM 1733 N N . SER A 1 207 ? -16.472 5.075 1.975 1.00 88.25 207 SER A N 1
ATOM 1734 C CA . SER A 1 207 ? -16.386 4.837 0.529 1.00 88.25 207 SER A CA 1
ATOM 1735 C C . SER A 1 207 ? -15.548 5.914 -0.160 1.00 88.25 207 SER A C 1
ATOM 1737 O O . SER A 1 207 ? -14.658 5.579 -0.930 1.00 88.25 207 SER A O 1
ATOM 1739 N N . LYS A 1 208 ? -15.755 7.193 0.184 1.00 89.12 208 LYS A N 1
ATOM 1740 C CA . LYS A 1 208 ? -14.989 8.313 -0.381 1.00 89.12 208 LYS A CA 1
ATOM 1741 C C . LYS A 1 208 ? -13.497 8.216 -0.049 1.00 89.12 208 LYS A C 1
ATOM 1743 O O . LYS A 1 208 ? -12.665 8.354 -0.937 1.00 89.12 208 LYS A O 1
ATOM 1748 N N . THR A 1 209 ? -13.155 7.959 1.216 1.00 88.06 209 THR A N 1
ATOM 1749 C CA . THR A 1 209 ? -11.755 7.767 1.630 1.00 88.06 209 THR A CA 1
ATOM 1750 C C . THR A 1 209 ? -11.135 6.555 0.934 1.00 88.06 209 THR A C 1
ATOM 1752 O O . THR A 1 209 ? -9.967 6.588 0.553 1.00 88.06 209 THR A O 1
ATOM 1755 N N . SER A 1 210 ? -11.910 5.484 0.742 1.00 88.75 210 SER A N 1
ATOM 1756 C CA . SER A 1 210 ? -11.438 4.304 0.024 1.00 88.75 210 SER A CA 1
ATOM 1757 C C . SER A 1 210 ? -11.163 4.599 -1.451 1.00 88.75 210 SER A C 1
ATOM 1759 O O . SER A 1 210 ? -10.090 4.272 -1.947 1.00 88.75 210 SER A O 1
ATOM 1761 N N . GLU A 1 211 ? -12.082 5.270 -2.135 1.00 90.19 211 GLU A N 1
ATOM 1762 C CA . GLU A 1 211 ? -11.919 5.660 -3.535 1.00 90.19 211 GLU A CA 1
ATOM 1763 C C . GLU A 1 211 ? -10.694 6.564 -3.729 1.00 90.19 211 GLU A C 1
ATOM 1765 O O . GLU A 1 211 ? -9.860 6.298 -4.591 1.00 90.19 211 GLU A O 1
ATOM 1770 N N . GLU A 1 212 ? -10.524 7.576 -2.871 1.00 89.12 212 GLU A N 1
ATOM 1771 C CA . GLU A 1 212 ? -9.384 8.492 -2.932 1.00 89.12 212 GLU A CA 1
ATOM 1772 C C . GLU A 1 212 ? -8.046 7.752 -2.813 1.00 89.12 212 GLU A C 1
ATOM 1774 O O . GLU A 1 212 ? -7.175 7.910 -3.667 1.00 89.12 212 GLU A O 1
ATOM 1779 N N . VAL A 1 213 ? -7.890 6.887 -1.806 1.00 89.25 213 VAL A N 1
ATOM 1780 C CA . VAL A 1 213 ? -6.643 6.128 -1.619 1.00 89.25 213 VAL A CA 1
ATOM 1781 C C . VAL A 1 213 ? -6.434 5.098 -2.739 1.00 89.25 213 VAL A C 1
ATOM 1783 O O . VAL A 1 213 ? -5.297 4.877 -3.155 1.00 89.25 213 VAL A O 1
ATOM 1786 N N . ASN A 1 214 ? -7.498 4.491 -3.274 1.00 89.75 214 ASN A N 1
ATOM 1787 C CA . ASN A 1 214 ? -7.386 3.574 -4.412 1.00 89.75 214 ASN A CA 1
ATOM 1788 C C . ASN A 1 214 ? -6.936 4.277 -5.690 1.00 89.75 214 ASN A C 1
ATOM 1790 O O . ASN A 1 214 ? -6.101 3.723 -6.397 1.00 89.75 214 ASN A O 1
ATOM 1794 N N . ASN A 1 215 ? -7.434 5.482 -5.969 1.00 91.12 215 ASN A N 1
ATOM 1795 C CA . ASN A 1 215 ? -6.998 6.263 -7.127 1.00 91.12 215 ASN A CA 1
ATOM 1796 C C . ASN A 1 215 ? -5.495 6.564 -7.040 1.00 91.12 215 ASN A C 1
ATOM 1798 O O . ASN A 1 215 ? -4.758 6.313 -7.989 1.00 91.12 215 ASN A O 1
ATOM 1802 N N . ARG A 1 216 ? -5.014 6.972 -5.858 1.00 89.75 216 ARG A N 1
ATOM 1803 C CA . ARG A 1 216 ? -3.580 7.210 -5.613 1.00 89.75 216 ARG A CA 1
ATOM 1804 C C . ARG A 1 216 ? -2.738 5.945 -5.779 1.00 89.75 216 ARG A C 1
ATOM 1806 O O . ARG A 1 216 ? -1.675 5.969 -6.393 1.00 89.75 216 ARG A O 1
ATOM 1813 N N . LEU A 1 217 ? -3.212 4.817 -5.251 1.00 87.88 217 LEU A N 1
ATOM 1814 C CA . LEU A 1 217 ? -2.526 3.534 -5.406 1.00 87.88 217 LEU A CA 1
ATOM 1815 C C . LEU A 1 217 ? -2.526 3.059 -6.867 1.00 87.88 217 LEU A C 1
ATOM 1817 O O . LEU A 1 217 ? -1.539 2.488 -7.327 1.00 87.88 217 LEU A O 1
ATOM 1821 N N . SER A 1 218 ? -3.615 3.308 -7.591 1.00 91.88 218 SER A N 1
ATOM 1822 C CA . SER A 1 218 ? -3.743 3.010 -9.013 1.00 91.88 218 SER A CA 1
ATOM 1823 C C . SER A 1 218 ? -2.676 3.757 -9.811 1.00 91.88 218 SER A C 1
ATOM 1825 O O . SER A 1 218 ? -1.936 3.116 -10.554 1.00 91.88 218 SER A O 1
ATOM 1827 N N . ASP A 1 219 ? -2.508 5.064 -9.588 1.00 91.81 219 ASP A N 1
ATOM 1828 C CA . ASP A 1 219 ? -1.480 5.873 -10.259 1.00 91.81 219 ASP A CA 1
ATOM 1829 C C . ASP A 1 219 ? -0.072 5.283 -10.074 1.00 91.81 219 ASP A C 1
ATOM 1831 O O . ASP A 1 219 ? 0.675 5.121 -11.040 1.00 91.81 219 ASP A O 1
ATOM 1835 N N . VAL A 1 220 ? 0.271 4.873 -8.847 1.00 90.00 220 VAL A N 1
ATOM 1836 C CA . VAL A 1 220 ? 1.564 4.235 -8.542 1.00 90.00 220 VAL A CA 1
ATOM 1837 C C . VAL A 1 220 ? 1.723 2.900 -9.272 1.00 90.00 220 VAL A C 1
ATOM 1839 O O . VAL A 1 220 ? 2.780 2.621 -9.840 1.00 90.00 220 VAL A O 1
ATOM 1842 N N . LEU A 1 221 ? 0.687 2.061 -9.270 1.00 90.75 221 LEU A N 1
ATOM 1843 C CA . LEU A 1 221 ? 0.722 0.744 -9.906 1.00 90.75 221 LEU A CA 1
ATOM 1844 C C . LEU A 1 221 ? 0.799 0.836 -11.439 1.00 90.75 221 LEU A C 1
ATOM 1846 O O . LEU A 1 221 ? 1.521 0.055 -12.062 1.00 90.75 221 LEU A O 1
ATOM 1850 N N . TYR A 1 222 ? 0.124 1.806 -12.054 1.00 93.69 222 TYR A N 1
ATOM 1851 C CA . TYR A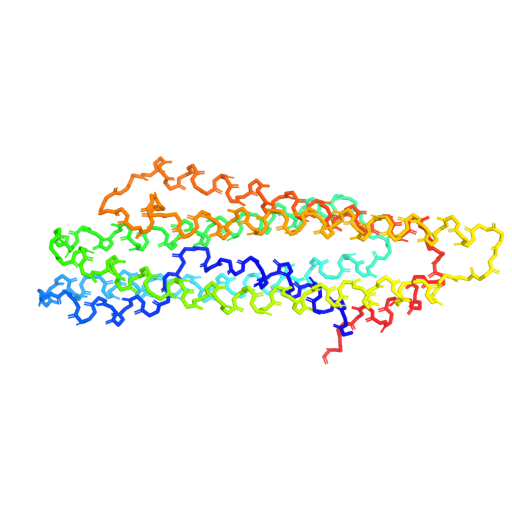 1 222 ? 0.236 2.056 -13.492 1.00 93.69 222 TYR A CA 1
ATOM 1852 C C . TYR A 1 222 ? 1.576 2.694 -13.867 1.00 93.69 222 TYR A C 1
ATOM 1854 O O . TYR A 1 222 ? 2.167 2.309 -14.874 1.00 93.69 222 TYR A O 1
ATOM 1862 N N . ALA A 1 223 ? 2.125 3.589 -13.043 1.00 92.12 223 ALA A N 1
ATOM 1863 C CA . ALA A 1 223 ? 3.490 4.080 -13.233 1.00 92.12 223 ALA A CA 1
ATOM 1864 C C . ALA A 1 223 ? 4.514 2.937 -13.147 1.00 92.12 223 ALA A C 1
ATOM 1866 O O . ALA A 1 223 ? 5.469 2.889 -13.920 1.00 92.12 223 ALA A O 1
ATOM 1867 N N . TYR A 1 224 ? 4.273 1.967 -12.263 1.00 89.50 224 TYR A N 1
ATOM 1868 C CA . TYR A 1 224 ? 5.091 0.767 -12.151 1.00 89.50 224 TYR A CA 1
ATOM 1869 C C . TYR A 1 224 ? 5.021 -0.130 -13.399 1.00 89.50 224 TYR A C 1
ATOM 1871 O O . TYR A 1 224 ? 6.053 -0.580 -13.903 1.00 89.50 224 TYR A O 1
ATOM 1879 N N . LYS A 1 225 ? 3.811 -0.347 -13.937 1.00 93.44 225 LYS A N 1
ATOM 1880 C CA . LYS A 1 225 ? 3.593 -1.002 -15.239 1.00 93.44 225 LYS A CA 1
ATOM 1881 C C . LYS A 1 225 ? 4.358 -0.272 -16.349 1.00 93.44 225 LYS A C 1
ATOM 1883 O O . LYS A 1 225 ? 5.079 -0.905 -17.113 1.00 93.44 225 LYS A O 1
ATOM 1888 N N . ASN A 1 226 ? 4.251 1.053 -16.417 1.00 94.62 226 ASN A N 1
ATOM 1889 C CA . ASN A 1 226 ? 4.925 1.853 -17.442 1.00 94.62 226 ASN A CA 1
ATOM 1890 C C . ASN A 1 226 ? 6.449 1.754 -17.337 1.00 94.62 226 ASN A C 1
ATOM 1892 O O . ASN A 1 226 ? 7.123 1.606 -18.356 1.00 94.62 226 ASN A O 1
ATOM 1896 N N . LEU A 1 227 ? 6.992 1.770 -16.115 1.00 91.62 227 LEU A N 1
ATOM 1897 C CA . LEU A 1 227 ? 8.418 1.573 -15.876 1.00 91.62 227 LEU A CA 1
ATOM 1898 C C . LEU A 1 227 ? 8.907 0.239 -16.458 1.00 91.62 227 LEU A C 1
ATOM 1900 O O . LEU A 1 227 ? 9.929 0.224 -17.139 1.00 91.62 227 LEU A O 1
ATOM 1904 N N . HIS A 1 228 ? 8.173 -0.859 -16.238 1.00 91.69 228 HIS A N 1
ATOM 1905 C CA . HIS A 1 228 ? 8.513 -2.167 -16.809 1.00 91.69 228 HIS A CA 1
ATOM 1906 C C . HIS A 1 228 ? 8.675 -2.094 -18.329 1.00 91.69 228 HIS A C 1
ATOM 1908 O O . HIS A 1 228 ? 9.749 -2.400 -18.847 1.00 91.69 228 HIS A O 1
ATOM 1914 N N . PHE A 1 229 ? 7.631 -1.647 -19.032 1.00 94.50 229 PHE A N 1
ATOM 1915 C CA . PHE A 1 229 ? 7.634 -1.614 -20.494 1.00 94.50 229 PHE A CA 1
ATOM 1916 C C . PHE A 1 229 ? 8.689 -0.656 -21.044 1.00 94.50 229 PHE A C 1
ATOM 1918 O O . PHE A 1 229 ? 9.372 -0.993 -22.003 1.00 94.50 229 PHE A O 1
ATOM 1925 N N . LYS A 1 230 ? 8.939 0.481 -20.381 1.00 93.12 230 LYS A N 1
ATOM 1926 C CA . LYS A 1 230 ? 10.030 1.385 -20.773 1.00 93.12 230 LYS A CA 1
ATOM 1927 C C . LYS A 1 230 ? 11.410 0.748 -20.648 1.00 93.12 230 LYS A C 1
ATOM 1929 O O . LYS A 1 230 ? 12.253 1.000 -21.506 1.00 93.12 230 LYS A O 1
ATOM 1934 N N . ILE A 1 231 ? 11.661 -0.058 -19.616 1.00 89.94 231 ILE A N 1
ATOM 1935 C CA . ILE A 1 231 ? 12.938 -0.772 -19.487 1.00 89.94 231 ILE A CA 1
ATOM 1936 C C . ILE A 1 231 ? 13.034 -1.862 -20.563 1.00 89.94 231 ILE A C 1
ATOM 1938 O O . ILE A 1 231 ? 14.064 -1.949 -21.229 1.00 89.94 231 ILE A O 1
ATOM 1942 N N . VAL A 1 232 ? 11.970 -2.645 -20.777 1.00 92.06 232 VAL A N 1
ATOM 1943 C CA . VAL A 1 232 ? 11.929 -3.691 -21.816 1.00 92.06 232 VAL A CA 1
ATOM 1944 C C . VAL A 1 232 ? 12.183 -3.100 -23.207 1.00 92.06 232 VAL A C 1
ATOM 1946 O O . VAL A 1 232 ? 13.073 -3.572 -23.903 1.00 92.06 232 VAL A O 1
ATOM 1949 N N . ASP A 1 233 ? 11.503 -2.014 -23.579 1.00 93.62 233 ASP A N 1
ATOM 1950 C CA . ASP A 1 233 ? 11.652 -1.361 -24.891 1.00 93.62 233 ASP A CA 1
ATOM 1951 C C . ASP A 1 233 ? 13.071 -0.827 -25.154 1.00 93.62 233 ASP A C 1
ATOM 1953 O O . ASP A 1 233 ? 13.467 -0.632 -26.303 1.00 93.62 233 ASP A O 1
ATOM 1957 N N . ASN A 1 234 ? 13.838 -0.550 -24.095 1.00 92.06 234 ASN A N 1
ATOM 1958 C CA . ASN A 1 234 ? 15.183 0.022 -24.185 1.00 92.06 234 ASN A CA 1
ATOM 1959 C C . ASN A 1 234 ? 16.293 -0.998 -23.886 1.00 92.06 234 ASN A C 1
ATOM 1961 O O . ASN A 1 234 ? 17.468 -0.620 -23.847 1.00 92.06 234 ASN A O 1
ATOM 1965 N N . THR A 1 235 ? 15.949 -2.277 -23.719 1.00 90.00 235 THR A N 1
ATOM 1966 C CA . THR A 1 235 ? 16.908 -3.363 -23.489 1.00 90.00 235 THR A CA 1
ATOM 1967 C C . THR A 1 235 ? 16.729 -4.490 -24.504 1.00 90.00 235 THR A C 1
ATOM 1969 O O . THR A 1 235 ? 15.622 -4.867 -24.878 1.00 90.00 235 THR A O 1
ATOM 1972 N N . SER A 1 236 ? 17.838 -5.053 -24.974 1.00 90.25 236 SER A N 1
ATOM 1973 C CA . SER A 1 236 ? 17.832 -6.282 -25.761 1.00 90.25 236 SER A CA 1
ATOM 1974 C C . SER A 1 236 ? 17.475 -7.482 -24.877 1.00 90.25 236 SER A C 1
ATOM 1976 O O . SER A 1 236 ? 17.550 -7.419 -23.649 1.00 90.25 236 SER A O 1
ATOM 1978 N N . ILE A 1 237 ? 17.129 -8.617 -25.490 1.00 89.75 237 ILE A N 1
ATOM 1979 C CA . ILE A 1 237 ? 16.837 -9.857 -24.748 1.00 89.75 237 ILE A CA 1
ATOM 1980 C C . ILE A 1 237 ? 18.028 -10.258 -23.862 1.00 89.75 237 ILE A C 1
ATOM 1982 O O . ILE A 1 237 ? 17.833 -10.589 -22.695 1.00 89.75 237 ILE A O 1
ATOM 1986 N N . ASN A 1 238 ? 19.258 -10.159 -24.377 1.00 88.56 238 ASN A N 1
ATOM 1987 C CA . ASN A 1 238 ? 20.469 -10.518 -23.632 1.00 88.56 238 ASN A CA 1
ATOM 1988 C C . ASN A 1 238 ? 20.746 -9.540 -22.478 1.00 88.56 238 ASN A C 1
ATOM 1990 O O . ASN A 1 238 ? 21.095 -9.960 -21.373 1.00 88.56 238 ASN A O 1
ATOM 1994 N N . GLU A 1 239 ? 20.573 -8.237 -22.718 1.00 89.38 239 GLU A N 1
ATOM 1995 C CA . GLU A 1 239 ? 20.701 -7.202 -21.684 1.00 89.38 239 GLU A CA 1
ATOM 1996 C C . GLU A 1 239 ? 19.662 -7.428 -20.574 1.00 89.38 239 GLU A C 1
ATOM 1998 O O . GLU A 1 239 ? 19.999 -7.395 -19.387 1.00 89.38 239 GLU A O 1
ATOM 2003 N N . TRP A 1 240 ? 18.421 -7.760 -20.952 1.00 88.81 240 TRP A N 1
ATOM 2004 C CA . TRP A 1 240 ? 17.354 -8.082 -20.011 1.00 88.81 240 TRP A CA 1
ATOM 2005 C C . TRP A 1 240 ? 17.648 -9.343 -19.203 1.00 88.81 240 TRP A C 1
ATOM 2007 O O . TRP A 1 240 ? 17.474 -9.332 -17.991 1.00 88.81 240 TRP A O 1
ATOM 2017 N N . GLU A 1 241 ? 18.103 -10.433 -19.821 1.00 86.19 241 GLU A N 1
ATOM 2018 C CA . GLU A 1 241 ? 18.447 -11.666 -19.099 1.00 86.19 241 GLU A CA 1
ATOM 2019 C C . GLU A 1 241 ? 19.548 -11.431 -18.054 1.00 86.19 241 GLU A C 1
ATOM 2021 O O . GLU A 1 241 ? 19.521 -12.005 -16.958 1.00 86.19 241 GLU A O 1
ATOM 2026 N N . ASN A 1 242 ? 20.508 -10.557 -18.363 1.00 84.00 242 ASN A N 1
ATOM 2027 C CA . ASN A 1 242 ? 21.556 -10.163 -17.427 1.00 84.00 242 ASN A CA 1
ATOM 2028 C C . ASN A 1 242 ? 21.017 -9.276 -16.300 1.00 84.00 242 ASN A C 1
ATOM 2030 O O . ASN A 1 242 ? 21.335 -9.522 -15.131 1.00 84.00 242 ASN A O 1
ATOM 2034 N N . LEU A 1 243 ? 20.145 -8.319 -16.626 1.00 81.75 243 LEU A N 1
ATOM 2035 C CA . LEU A 1 243 ? 19.442 -7.500 -15.643 1.00 81.75 243 LEU A CA 1
ATOM 2036 C C . LEU A 1 243 ? 18.588 -8.386 -14.718 1.00 81.75 243 LEU A C 1
ATOM 2038 O O . LEU A 1 243 ? 18.707 -8.297 -13.495 1.00 81.75 243 LEU A O 1
ATOM 2042 N N . GLN A 1 244 ? 17.805 -9.314 -15.280 1.00 78.06 244 GLN A N 1
ATOM 2043 C CA . GLN A 1 244 ? 16.885 -10.225 -14.590 1.00 78.06 244 GLN A CA 1
ATOM 2044 C C . GLN A 1 244 ? 17.565 -11.035 -13.486 1.00 78.06 244 GLN A C 1
ATOM 2046 O O . GLN A 1 244 ? 16.996 -11.195 -12.405 1.00 78.06 244 GLN A O 1
ATOM 2051 N N . LYS A 1 245 ? 18.802 -11.496 -13.700 1.00 75.44 245 LYS A N 1
ATOM 2052 C CA . LYS A 1 245 ? 19.581 -12.217 -12.675 1.00 75.44 245 LYS A CA 1
ATOM 2053 C C . LYS A 1 245 ? 19.835 -11.376 -11.416 1.00 75.44 245 LYS A C 1
ATOM 2055 O O . LYS A 1 245 ? 20.050 -11.936 -10.345 1.00 75.44 245 LYS A O 1
ATOM 2060 N N . LYS A 1 246 ? 19.788 -10.044 -11.517 1.00 71.56 246 LYS A N 1
ATOM 2061 C CA . LYS A 1 246 ? 19.821 -9.106 -10.378 1.00 71.56 246 LYS A CA 1
ATOM 2062 C C . LYS A 1 246 ? 18.426 -8.693 -9.891 1.00 71.56 246 LYS A C 1
ATOM 2064 O O . LYS A 1 246 ? 18.299 -8.271 -8.733 1.00 71.56 246 LYS A O 1
ATOM 2069 N N . LEU A 1 247 ? 17.406 -8.820 -10.751 1.00 64.31 247 LEU A N 1
ATOM 2070 C CA . LEU A 1 247 ? 15.988 -8.589 -10.438 1.00 64.31 247 LEU A CA 1
ATOM 2071 C C . LEU A 1 247 ? 15.356 -9.731 -9.623 1.00 64.31 247 LEU A C 1
ATOM 2073 O O . LEU A 1 247 ? 14.408 -9.497 -8.870 1.00 64.31 247 LEU A O 1
ATOM 2077 N N . ALA A 1 248 ? 15.845 -10.964 -9.780 1.00 58.31 248 ALA A N 1
ATOM 2078 C CA . ALA A 1 248 ? 15.337 -12.127 -9.062 1.00 58.31 248 ALA A CA 1
ATOM 2079 C C . ALA A 1 248 ? 15.651 -12.026 -7.556 1.00 58.31 248 ALA A C 1
ATOM 2081 O O . ALA A 1 248 ? 16.775 -11.724 -7.146 1.00 58.31 248 ALA A O 1
ATOM 2082 N N . VAL A 1 249 ? 14.641 -12.269 -6.720 1.00 49.59 249 VAL A N 1
ATOM 2083 C CA . VAL A 1 249 ? 14.827 -12.481 -5.277 1.00 49.59 249 VAL A CA 1
ATOM 2084 C C . VAL A 1 249 ? 15.402 -13.896 -5.125 1.00 49.59 249 VAL A C 1
ATOM 2086 O O . VAL A 1 249 ? 14.891 -14.797 -5.793 1.00 49.59 249 VAL A O 1
ATOM 2089 N N . PRO A 1 250 ? 16.460 -14.125 -4.322 1.00 40.81 250 PRO A N 1
ATOM 2090 C CA . PRO A 1 250 ? 16.901 -15.483 -4.017 1.00 40.81 250 PRO A CA 1
ATOM 2091 C C . PRO A 1 250 ? 15.720 -16.269 -3.439 1.00 40.81 250 PRO A C 1
ATOM 2093 O O . PRO A 1 250 ? 15.046 -15.756 -2.544 1.00 40.81 250 PRO A O 1
ATOM 2096 N N . ASN A 1 251 ? 15.456 -17.459 -3.985 1.00 36.34 251 ASN A N 1
ATOM 2097 C CA . ASN A 1 251 ? 14.446 -18.376 -3.447 1.00 36.34 251 ASN A CA 1
ATOM 2098 C C . ASN A 1 251 ? 14.677 -18.664 -1.960 1.00 36.34 251 ASN A C 1
ATOM 2100 O O . ASN A 1 251 ? 15.858 -18.846 -1.584 1.00 36.34 251 ASN A O 1
#

Radius of gyration: 21.13 Å; chains: 1; bounding box: 49×34×63 Å

pLDDT: mean 84.65, std 11.99, range [36.34, 97.44]

Secondary structure (DSSP, 8-state):
-HHHHHHHHHHHHS-S-TT--TTHHHHHHHH---HHHHHHHHHHHHHHHHHHHHHHHHHHHHHHHHHHHHH-TT--HHHHHHHHHHHHHHHHHHHHHHHHHHHHHHTT--HHHHHHHHHHHHHHHHHHHHHHHHHHHHHHHHHHHHHHHHHHHS--STTHHHHHHHHHHHHHHHHHHHHHHHHHHHHHHH-TTSTTT-S---HHHHHHHHHHHHHHHHHHHHHHHHHHHHHHHTS-HHHHHHHHHHHSPP-

Sequence (251 aa):
MIWALLFALIFSSSSSTDFAIPNYQKIIDKKVENKKSKKAINKIISEGKSYRKEYQKKAKKQTNLLHLYFVTNKSTEVQFDSIITNILLLKEEYRLTNLNVLRNSQDHINMEEWKLISDEIKGEMEKYLEEEEKSFAKKKEIFEELKVEIEKYIESDHQSVMRKNNIKKAVEEFLEIYQSNYEAISSLLINEQCIIYQYHFDKKNISKTSEEVNNRLSDVLYAYKNLHFKIVDNTSINEWENLQKKLAVPN

Foldseek 3Di:
DLLVVVLCLLVVLLPPCLLQQPPLLVLLVPLPDDPVLNVVLVVLVVVLVVLVVVLVVQLVVLSVQCLVLLLDLPRDPVSLVVSLVVNLVSSLVNSLSNLVSLQVSLVSADPVSLQSSLVVSLVSLVVVVVVVVVVVVVNVVSLVVVLVLLLVLQDDDPCSVVLSVLLNVLSVVLVVLSVVLSVVLSVLSNPCPRSNSDSHDDPVSSVVNSVSNSVSSSSNSVSSVVSSVSSSVSDDPNSSVVVSVVSDDDD

Organism: NCBI:txid367791